Protein AF-A0A365P7U2-F1 (afdb_monomer_lite)

Secondary structure (DSSP, 8-state):
-----------PPP-------------EEEEETTEEEEEBTTB--B-SSSS-B---SSHHHHHHHHH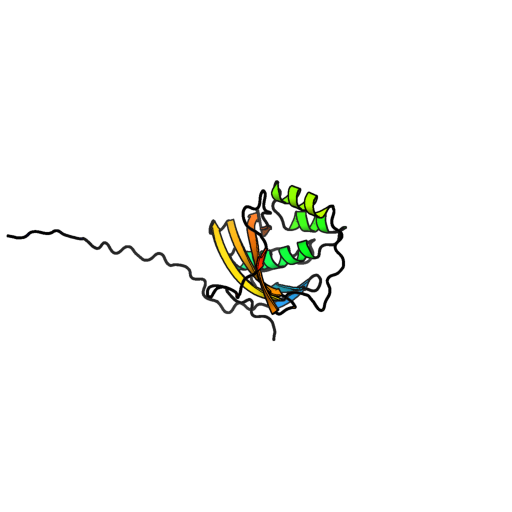HHHHHHHH--TTTHHHHHHHHB-SSHHHHHHHHHHTT---PPP-GGGPPEEEEEEEEEEETTTEEEEEEEEE-TTS-EEEEEEEEEEETTEEEEE--SS-SS-SEEEESS--TTPEE-----

pLDDT: mean 84.5, std 18.34, range [31.2, 98.0]

Sequence (189 aa):
MMAVALAAACGGPNADRDQGAAEDRTVTWSNSGGFSVPSADAGPTDTDGAAPAGFDQSGFGAALAAAHYSVALDTASDKDFGAVLNAVTVDDEGRRLWAAARAGLKIGPPKTDRVPTLEAWSSTPEDPIQQTQVHLYWRQYDGSMTEQRRQMMWNGEDWRLQLPHSPQSPELRAVQAPPEQATPFDPPA

InterPro domains:
  IPR058488 Domain of unknown function DUF8175 [PF26526] (7-172)

Organism: NCBI:txid37915

Foldseek 3Di:
DDDDDDDDDDDDDDDPPPLPDPDVWDWDWDDDLLATATATPQDQPDDPFLWGWQGHQAPVSQQSLQRRLVSSCLRPAPVSNVRSLVVAADPDLLSVVVVVVCPPDHDDRDDNLWHWHFWWKDWDAPPRGFKIKIWIWTQTSVRWIKIAIFIWGDDDRTIHTYGDNDDPDDRMDTDRDPPPSIGTPPYDD

Radius of gyration: 20.05 Å; chains: 1; bounding box: 40×74×54 Å

Structure (mmCIF, N/CA/C/O backbone):
data_AF-A0A365P7U2-F1
#
_entry.id   AF-A0A365P7U2-F1
#
loop_
_atom_site.group_PDB
_atom_site.id
_atom_site.type_symbol
_atom_site.label_atom_id
_atom_site.label_alt_id
_atom_site.label_comp_id
_atom_site.label_asym_id
_atom_site.label_entity_id
_atom_site.label_seq_id
_atom_site.pdbx_PDB_ins_code
_atom_site.Cartn_x
_atom_site.Cartn_y
_atom_site.Cartn_z
_atom_site.occupancy
_atom_site.B_iso_or_equiv
_atom_site.auth_seq_id
_atom_site.auth_comp_id
_atom_site.auth_asym_id
_atom_site.auth_atom_id
_atom_site.pdbx_PDB_model_num
ATOM 1 N N . MET A 1 1 ? 17.372 54.854 -38.557 1.00 42.78 1 MET A N 1
ATOM 2 C CA . MET A 1 1 ? 16.086 54.888 -37.835 1.00 42.78 1 MET A CA 1
ATOM 3 C C . MET A 1 1 ? 15.536 53.473 -37.824 1.00 42.78 1 MET A C 1
ATOM 5 O O . MET A 1 1 ? 15.093 52.995 -38.855 1.00 42.78 1 MET A O 1
ATOM 9 N N . MET A 1 2 ? 15.696 52.774 -36.701 1.00 38.19 2 MET A N 1
ATOM 10 C CA . MET A 1 2 ? 15.153 51.437 -36.458 1.00 38.19 2 MET A CA 1
ATOM 11 C C . MET A 1 2 ? 14.950 51.335 -34.946 1.00 38.19 2 MET A C 1
ATOM 13 O O . MET A 1 2 ? 15.870 51.620 -34.183 1.00 38.19 2 MET A O 1
ATOM 17 N N . ALA A 1 3 ? 13.718 51.054 -34.539 1.00 40.34 3 ALA A N 1
ATOM 18 C CA . ALA A 1 3 ? 13.261 50.993 -33.159 1.00 40.34 3 ALA A CA 1
ATOM 19 C C . ALA A 1 3 ? 12.731 49.586 -32.887 1.00 40.34 3 ALA A C 1
ATOM 21 O O . ALA A 1 3 ? 11.928 49.135 -33.693 1.00 40.34 3 ALA A O 1
ATOM 22 N N . VAL A 1 4 ? 13.135 48.953 -31.778 1.00 43.72 4 VAL A N 1
ATOM 23 C CA . VAL A 1 4 ? 12.443 47.864 -31.040 1.00 43.72 4 VAL A CA 1
ATOM 24 C C . VAL A 1 4 ? 13.095 47.840 -29.639 1.00 43.72 4 VAL A C 1
ATOM 26 O O . VAL A 1 4 ? 14.308 47.694 -29.552 1.00 43.72 4 VAL A O 1
ATOM 29 N N . ALA A 1 5 ? 12.457 48.365 -28.587 1.00 41.44 5 ALA A N 1
ATOM 30 C CA . ALA A 1 5 ? 11.471 47.777 -27.656 1.00 41.44 5 ALA A CA 1
ATOM 31 C C . ALA A 1 5 ? 12.084 46.901 -26.533 1.00 41.44 5 ALA A C 1
ATOM 33 O O . ALA A 1 5 ? 12.865 45.990 -26.783 1.00 41.44 5 ALA A O 1
ATOM 34 N N . LEU A 1 6 ? 11.720 47.248 -25.289 1.00 50.31 6 LEU A N 1
ATOM 35 C CA . LEU A 1 6 ? 12.192 46.702 -24.010 1.00 50.31 6 LEU A CA 1
ATOM 36 C C . LEU A 1 6 ? 11.680 45.280 -23.726 1.00 50.31 6 LEU A C 1
ATOM 38 O O . LEU A 1 6 ? 10.552 44.952 -24.081 1.00 50.31 6 LEU A O 1
ATOM 42 N N . ALA A 1 7 ? 12.428 44.521 -22.918 1.00 43.25 7 ALA A N 1
ATOM 43 C CA . ALA A 1 7 ? 11.854 43.503 -22.039 1.00 43.25 7 ALA A CA 1
ATOM 44 C C . ALA A 1 7 ? 12.528 43.568 -20.659 1.00 43.25 7 ALA A C 1
ATOM 46 O O . ALA A 1 7 ? 13.718 43.296 -20.512 1.00 43.25 7 ALA A O 1
ATOM 47 N N . ALA A 1 8 ? 11.750 43.975 -19.655 1.00 46.06 8 ALA A N 1
ATOM 48 C CA . ALA A 1 8 ? 12.102 43.878 -18.249 1.00 46.06 8 ALA A CA 1
ATOM 49 C C . ALA A 1 8 ? 12.049 42.402 -17.830 1.00 46.06 8 ALA A C 1
ATOM 51 O O . ALA A 1 8 ? 10.991 41.778 -17.879 1.00 46.06 8 ALA A O 1
ATOM 52 N N . ALA A 1 9 ? 13.189 41.844 -17.428 1.00 38.28 9 ALA A N 1
ATOM 53 C CA . ALA A 1 9 ? 13.254 40.537 -16.791 1.00 38.28 9 ALA A CA 1
ATOM 54 C C . ALA A 1 9 ? 13.054 40.722 -15.281 1.00 38.28 9 ALA A C 1
ATOM 56 O O . ALA A 1 9 ? 13.998 40.997 -14.543 1.00 38.28 9 ALA A O 1
ATOM 57 N N . CYS A 1 10 ? 11.807 40.611 -14.822 1.00 51.31 10 CYS A N 1
ATOM 58 C CA . CYS A 1 10 ? 11.516 40.416 -13.407 1.00 51.31 10 CYS A CA 1
ATOM 59 C C . CYS A 1 10 ? 11.862 38.967 -13.048 1.00 51.31 10 CYS A C 1
ATOM 61 O O . CYS A 1 10 ? 11.154 38.040 -13.437 1.00 51.31 10 CYS A O 1
ATOM 63 N N . GLY A 1 11 ? 12.970 38.779 -12.330 1.00 41.59 11 GLY A N 1
ATOM 64 C CA . GLY A 1 11 ? 13.283 37.522 -11.661 1.00 41.59 11 GLY A CA 1
ATOM 65 C C . GLY A 1 11 ? 12.289 37.290 -10.526 1.00 41.59 11 GLY A C 1
ATOM 66 O O . GLY A 1 11 ? 12.297 38.020 -9.537 1.00 41.59 11 GLY A O 1
ATOM 67 N N . GLY A 1 12 ? 11.413 36.301 -10.692 1.00 31.20 12 GLY A N 1
ATOM 68 C CA . GLY A 1 12 ? 10.609 35.752 -9.604 1.00 31.20 12 GLY A CA 1
ATOM 69 C C . GLY A 1 12 ? 11.423 34.704 -8.837 1.00 31.20 12 GLY A C 1
ATOM 70 O O . GLY A 1 12 ? 12.156 33.944 -9.475 1.00 31.20 12 GLY A O 1
ATOM 71 N N . PRO A 1 13 ? 11.341 34.657 -7.497 1.00 40.22 13 PRO A N 1
ATOM 72 C CA . PRO A 1 13 ? 12.025 33.641 -6.710 1.00 40.22 13 PRO A CA 1
ATOM 73 C C . PRO A 1 13 ? 11.476 32.256 -7.062 1.00 40.22 13 PRO A C 1
ATOM 75 O O . PRO A 1 13 ? 10.263 32.056 -7.152 1.00 40.22 13 PRO A O 1
ATOM 78 N N . ASN A 1 14 ? 12.402 31.327 -7.300 1.00 41.88 14 ASN A N 1
ATOM 79 C CA . ASN A 1 14 ? 12.118 29.919 -7.522 1.00 41.88 14 ASN A CA 1
ATOM 80 C C . ASN A 1 14 ? 11.223 29.409 -6.392 1.00 41.88 14 ASN A C 1
ATOM 82 O O . ASN A 1 14 ? 11.591 29.504 -5.224 1.00 41.88 14 ASN A O 1
ATOM 86 N N . ALA A 1 15 ? 10.058 28.871 -6.748 1.00 41.97 15 ALA A N 1
ATOM 87 C CA . ALA A 1 15 ? 9.368 27.954 -5.865 1.00 41.97 15 ALA A CA 1
ATOM 88 C C . ALA A 1 15 ? 10.328 26.787 -5.627 1.00 41.97 15 ALA A C 1
ATOM 90 O O . ALA A 1 15 ? 10.672 26.075 -6.578 1.00 41.97 15 ALA A O 1
ATOM 91 N N . ASP A 1 16 ? 10.793 26.660 -4.385 1.00 34.91 16 ASP A N 1
ATOM 92 C CA . ASP A 1 16 ? 11.393 25.444 -3.864 1.00 34.91 16 ASP A CA 1
ATOM 93 C C . ASP A 1 16 ? 10.440 24.303 -4.205 1.00 34.91 16 ASP A C 1
ATOM 95 O O . ASP A 1 16 ? 9.380 24.118 -3.606 1.00 34.91 16 ASP A O 1
ATOM 99 N N . ARG A 1 17 ? 10.782 23.579 -5.270 1.00 42.28 17 ARG A N 1
ATOM 100 C CA . ARG A 1 17 ? 10.271 22.239 -5.464 1.00 42.28 17 ARG A CA 1
ATOM 101 C C . ARG A 1 17 ? 10.967 21.449 -4.382 1.00 42.28 17 ARG A C 1
ATOM 103 O O . ARG A 1 17 ? 12.149 21.148 -4.531 1.00 42.28 17 ARG A O 1
ATOM 110 N N . ASP A 1 18 ? 10.231 21.185 -3.315 1.00 38.91 18 ASP A N 1
ATOM 111 C CA . ASP A 1 18 ? 10.547 20.180 -2.315 1.00 38.91 18 ASP A CA 1
ATOM 112 C C . ASP A 1 18 ? 10.580 18.823 -3.041 1.00 38.91 18 ASP A C 1
ATOM 114 O O . ASP A 1 18 ? 9.620 18.057 -3.096 1.00 38.91 18 ASP A O 1
ATOM 118 N N . GLN A 1 19 ? 11.666 18.609 -3.785 1.00 44.16 19 GLN A N 1
ATOM 119 C CA . GLN A 1 19 ? 12.084 17.309 -4.253 1.00 44.16 19 GLN A CA 1
ATOM 120 C C . GLN A 1 19 ? 12.466 16.601 -2.970 1.00 44.16 19 GLN A C 1
ATOM 122 O O . GLN A 1 19 ? 13.534 16.882 -2.431 1.00 44.16 19 GLN A O 1
ATOM 127 N N . GLY A 1 20 ? 11.561 15.764 -2.460 1.00 41.19 20 GLY A N 1
ATOM 128 C CA . GLY A 1 20 ? 11.837 14.876 -1.344 1.00 41.19 20 GLY A CA 1
ATOM 129 C C . GLY A 1 20 ? 13.096 14.091 -1.674 1.00 41.19 20 GLY A C 1
ATOM 130 O O . GLY A 1 20 ? 13.053 13.106 -2.409 1.00 41.19 20 GLY A O 1
ATOM 131 N N . ALA A 1 21 ? 14.229 14.593 -1.190 1.00 38.81 21 ALA A N 1
ATOM 132 C CA . ALA A 1 21 ? 15.466 13.860 -1.175 1.00 38.81 21 ALA A CA 1
ATOM 133 C C . ALA A 1 21 ? 15.155 12.553 -0.452 1.00 38.81 21 ALA A C 1
ATOM 135 O O . ALA A 1 21 ? 14.414 12.547 0.535 1.00 38.81 21 ALA A O 1
ATOM 136 N N . ALA A 1 22 ? 15.689 11.452 -0.969 1.00 45.38 22 ALA A N 1
ATOM 137 C CA . ALA A 1 22 ? 15.804 10.228 -0.207 1.00 45.38 22 ALA A CA 1
ATOM 138 C C . ALA A 1 22 ? 16.649 10.550 1.036 1.00 45.38 22 ALA A C 1
ATOM 140 O O . ALA A 1 22 ? 17.871 10.451 1.022 1.00 45.38 22 ALA A O 1
ATOM 141 N N . GLU A 1 23 ? 16.007 11.056 2.085 1.00 44.12 23 GLU A N 1
ATOM 142 C CA . GLU A 1 23 ? 16.531 10.949 3.432 1.00 44.12 23 GLU A CA 1
ATOM 143 C C . GLU A 1 23 ? 16.730 9.451 3.670 1.00 44.12 23 GLU A C 1
ATOM 145 O O . GLU A 1 23 ? 15.888 8.661 3.234 1.00 44.12 23 GLU A O 1
ATOM 150 N N . ASP A 1 24 ? 17.844 9.060 4.291 1.00 53.69 24 ASP A N 1
ATOM 151 C CA . ASP A 1 24 ? 18.130 7.676 4.690 1.00 53.69 24 ASP A CA 1
ATOM 152 C C . ASP A 1 24 ? 17.044 7.195 5.671 1.00 53.69 24 ASP A C 1
ATOM 154 O O . ASP A 1 24 ? 17.217 7.172 6.891 1.00 53.69 24 ASP A O 1
ATOM 158 N N . ARG A 1 25 ? 15.867 6.861 5.147 1.00 70.81 25 ARG A N 1
ATOM 159 C CA . ARG A 1 25 ? 14.742 6.344 5.912 1.00 70.81 25 ARG A CA 1
ATOM 160 C C . ARG A 1 25 ? 14.935 4.851 6.007 1.00 70.81 25 ARG A C 1
ATOM 162 O O . ARG A 1 25 ? 14.930 4.139 5.007 1.00 70.81 25 ARG A O 1
ATOM 169 N N . THR A 1 26 ? 15.140 4.377 7.229 1.00 81.81 26 THR A N 1
ATOM 170 C CA . THR A 1 26 ? 15.316 2.950 7.485 1.00 81.81 26 THR A CA 1
ATOM 171 C C . THR A 1 26 ? 13.983 2.244 7.264 1.00 81.81 26 THR A C 1
ATOM 173 O O . THR A 1 26 ? 13.089 2.309 8.106 1.00 81.81 26 THR A O 1
ATOM 176 N N . VAL A 1 27 ? 13.855 1.569 6.123 1.00 89.81 27 VAL A N 1
ATOM 177 C CA . VAL A 1 27 ? 12.713 0.707 5.820 1.00 89.81 27 VAL A CA 1
ATOM 178 C C . VAL A 1 27 ? 12.972 -0.682 6.391 1.00 89.81 27 VAL A C 1
ATOM 180 O O . VAL A 1 27 ? 14.011 -1.299 6.167 1.00 89.81 27 VAL A O 1
ATOM 183 N N . THR A 1 28 ? 11.999 -1.186 7.136 1.00 91.06 28 THR A N 1
ATOM 184 C CA . THR A 1 28 ? 11.945 -2.566 7.619 1.00 91.06 28 THR A CA 1
ATOM 185 C C . THR A 1 28 ? 10.795 -3.286 6.937 1.00 91.06 28 THR A C 1
ATOM 187 O O . THR A 1 28 ? 9.860 -2.657 6.452 1.00 91.06 28 THR A O 1
ATOM 190 N N . TRP A 1 29 ? 10.860 -4.609 6.871 1.00 92.81 29 TRP A N 1
ATOM 191 C CA . TRP A 1 29 ? 9.887 -5.394 6.125 1.00 92.81 29 TRP A CA 1
ATOM 192 C C . TRP A 1 29 ? 9.284 -6.475 7.002 1.00 92.81 29 TRP A C 1
ATOM 194 O O . TRP A 1 29 ? 9.983 -7.146 7.762 1.00 92.81 29 TRP A O 1
ATOM 204 N N . SER A 1 30 ? 7.975 -6.653 6.877 1.00 90.44 30 SER A N 1
ATOM 205 C CA . SER A 1 30 ? 7.218 -7.669 7.605 1.00 90.44 30 SER A CA 1
ATOM 206 C C . SER A 1 30 ? 6.374 -8.500 6.644 1.00 90.44 30 SER A C 1
ATOM 208 O O . SER A 1 30 ? 6.106 -8.085 5.516 1.00 90.44 30 SER A O 1
ATOM 210 N N . ASN A 1 31 ? 6.000 -9.712 7.060 1.00 89.50 31 ASN A N 1
ATOM 211 C CA . ASN A 1 31 ? 5.115 -10.557 6.268 1.00 89.50 31 ASN A CA 1
ATOM 212 C C . ASN A 1 31 ? 3.655 -10.287 6.648 1.00 89.50 31 ASN A C 1
ATOM 214 O O . ASN A 1 31 ? 3.293 -10.417 7.815 1.00 89.50 31 ASN A O 1
ATOM 218 N N . SER A 1 32 ? 2.824 -9.975 5.658 1.00 86.69 32 SER A N 1
ATOM 219 C CA . SER A 1 32 ? 1.378 -9.827 5.800 1.00 86.69 32 SER A CA 1
ATOM 220 C C . SER A 1 32 ? 0.684 -10.627 4.705 1.00 86.69 32 SER A C 1
ATOM 222 O O . SER A 1 32 ? 0.896 -10.389 3.517 1.00 86.69 32 SER A O 1
ATOM 224 N N . GLY A 1 33 ? -0.090 -11.645 5.089 1.00 80.25 33 GLY A N 1
ATOM 225 C CA . GLY A 1 33 ? -0.807 -12.491 4.129 1.00 80.25 33 GLY A CA 1
ATOM 226 C C . GLY A 1 33 ? 0.099 -13.169 3.091 1.00 80.25 33 GLY A C 1
ATOM 227 O O . GLY A 1 33 ? -0.344 -13.426 1.979 1.00 80.25 33 GLY A O 1
ATOM 228 N N . GLY A 1 34 ? 1.371 -13.434 3.411 1.00 87.00 34 GLY A N 1
ATOM 229 C CA . GLY A 1 34 ? 2.355 -13.986 2.474 1.00 87.00 34 GLY A CA 1
ATOM 230 C C . GLY A 1 34 ? 3.131 -12.940 1.665 1.00 87.00 34 GLY A C 1
ATOM 231 O O . GLY A 1 34 ? 4.150 -13.297 1.080 1.00 87.00 34 GLY A O 1
ATOM 232 N N . PHE A 1 35 ? 2.717 -11.673 1.680 1.00 90.69 35 PHE A N 1
ATOM 233 C CA . PHE A 1 35 ? 3.397 -10.555 1.023 1.00 90.69 35 PHE A CA 1
ATOM 234 C C . PHE A 1 35 ? 4.393 -9.895 1.968 1.00 90.69 35 PHE A C 1
ATOM 236 O O . PHE A 1 35 ? 4.170 -9.839 3.176 1.00 90.69 35 PHE A O 1
ATOM 243 N N . SER A 1 36 ? 5.488 -9.376 1.416 1.00 92.38 36 SER A N 1
ATOM 244 C CA . SER A 1 36 ? 6.383 -8.494 2.160 1.00 92.38 36 SER A CA 1
ATOM 245 C C . SER A 1 36 ? 5.866 -7.063 2.047 1.00 92.38 36 SER A C 1
ATOM 247 O O . SER A 1 36 ? 5.661 -6.574 0.936 1.00 92.38 36 SER A O 1
ATOM 249 N N . VAL A 1 37 ? 5.621 -6.417 3.186 1.00 93.31 37 VAL A N 1
ATOM 250 C CA . VAL A 1 37 ? 5.140 -5.032 3.262 1.00 93.31 37 VAL A CA 1
ATOM 251 C C . VAL A 1 37 ? 6.142 -4.157 4.020 1.00 93.31 37 VAL A C 1
ATOM 253 O O . VAL A 1 37 ? 6.686 -4.610 5.037 1.00 93.31 37 VAL A O 1
ATOM 256 N N . PRO A 1 38 ? 6.406 -2.931 3.534 1.00 94.94 38 PRO A N 1
ATOM 257 C CA . PRO A 1 38 ? 7.376 -2.030 4.135 1.00 94.94 38 PRO A CA 1
ATOM 258 C C . PRO A 1 38 ? 6.784 -1.300 5.344 1.00 94.94 38 PRO A C 1
ATOM 260 O O . PRO A 1 38 ? 5.608 -0.942 5.360 1.00 94.94 38 PRO A O 1
ATOM 263 N N . SER A 1 39 ? 7.625 -1.031 6.331 1.00 94.50 39 SER A N 1
ATOM 264 C CA . SER A 1 39 ? 7.339 -0.221 7.514 1.00 94.50 39 SER A CA 1
ATOM 265 C C . SER A 1 39 ? 8.524 0.701 7.784 1.00 94.50 39 SER A C 1
ATOM 267 O O . SER A 1 39 ? 9.673 0.319 7.549 1.00 94.50 39 SER A O 1
ATOM 269 N N . ALA A 1 40 ? 8.270 1.895 8.301 1.00 93.88 40 ALA A N 1
ATOM 270 C CA . ALA A 1 40 ? 9.307 2.865 8.642 1.00 93.88 40 ALA A CA 1
ATOM 271 C C . ALA A 1 40 ? 8.888 3.698 9.864 1.00 93.88 40 ALA A C 1
ATOM 273 O O . ALA A 1 40 ? 7.880 3.414 10.509 1.00 93.88 40 ALA A O 1
ATOM 274 N N . ASP A 1 41 ? 9.655 4.742 10.170 1.00 93.31 41 ASP A N 1
ATOM 275 C CA . ASP A 1 41 ? 9.288 5.766 11.152 1.00 93.31 41 ASP A CA 1
ATOM 276 C C . ASP A 1 41 ? 7.932 6.421 10.840 1.00 93.31 41 ASP A C 1
ATOM 278 O O . ASP A 1 41 ? 7.158 6.669 11.758 1.00 93.31 41 ASP A O 1
ATOM 282 N N . ALA A 1 42 ? 7.605 6.577 9.554 1.00 94.06 42 ALA A N 1
ATOM 283 C CA . ALA A 1 42 ? 6.313 7.071 9.073 1.00 94.06 42 ALA A CA 1
ATOM 284 C C . ALA A 1 42 ? 5.135 6.071 9.194 1.00 94.06 42 ALA A C 1
ATOM 286 O O . ALA A 1 42 ? 4.060 6.320 8.640 1.00 94.06 42 ALA A O 1
ATOM 287 N N . GLY A 1 43 ? 5.324 4.937 9.880 1.00 95.12 43 GLY A N 1
ATOM 288 C CA . GLY A 1 43 ? 4.289 3.952 10.200 1.00 95.12 43 GLY A CA 1
ATOM 289 C C . GLY A 1 43 ? 4.455 2.579 9.522 1.00 95.12 43 GLY A C 1
ATOM 290 O O . GLY A 1 43 ? 5.394 2.358 8.749 1.00 95.12 43 GLY A O 1
ATOM 291 N N . PRO A 1 44 ? 3.540 1.630 9.797 1.00 96.50 44 PRO A N 1
ATOM 292 C CA . PRO A 1 44 ? 2.440 1.737 10.761 1.00 96.50 44 PRO A CA 1
ATOM 293 C C . PRO A 1 44 ? 2.939 1.741 12.213 1.00 96.50 44 PRO A C 1
ATOM 295 O O . PRO A 1 44 ? 3.924 1.078 12.538 1.00 96.50 44 PRO A O 1
ATOM 298 N N . THR A 1 45 ? 2.239 2.464 13.088 1.00 96.81 45 THR A N 1
ATOM 299 C CA . THR A 1 45 ? 2.497 2.481 14.544 1.00 96.81 45 THR A CA 1
ATOM 300 C C . THR A 1 45 ? 1.511 1.617 15.337 1.00 96.81 45 THR A C 1
ATOM 302 O O . THR A 1 45 ? 1.788 1.278 16.487 1.00 96.81 45 THR A O 1
ATOM 305 N N . ASP A 1 46 ? 0.403 1.207 14.712 1.00 94.88 46 ASP A N 1
ATOM 306 C CA . ASP A 1 46 ? -0.580 0.258 15.238 1.00 94.88 46 ASP A CA 1
ATOM 307 C C . ASP A 1 46 ? -0.771 -0.900 14.246 1.00 94.88 46 ASP A C 1
ATOM 309 O O . ASP A 1 46 ? -0.985 -0.695 13.050 1.00 94.88 46 ASP A O 1
ATOM 313 N N . THR A 1 47 ? -0.686 -2.134 14.737 1.00 93.00 47 THR A N 1
ATOM 314 C CA . THR A 1 47 ? -0.862 -3.364 13.950 1.00 93.00 47 THR A CA 1
ATOM 315 C C . THR A 1 47 ? -1.900 -4.318 14.539 1.00 93.00 47 THR A C 1
ATOM 317 O O . THR A 1 47 ? -2.063 -5.421 14.021 1.00 93.00 47 THR A O 1
ATOM 320 N N . ASP A 1 48 ? -2.601 -3.924 15.605 1.00 89.31 48 ASP A N 1
ATOM 321 C CA . ASP A 1 48 ? -3.498 -4.811 16.361 1.00 89.31 48 ASP A CA 1
ATOM 322 C C . ASP A 1 48 ? -4.937 -4.824 15.802 1.00 89.31 48 ASP A C 1
ATOM 324 O O . ASP A 1 48 ? -5.772 -5.643 16.200 1.00 89.31 48 ASP A O 1
ATOM 328 N N . GLY A 1 49 ? -5.241 -3.913 14.874 1.00 90.69 49 GLY A N 1
ATOM 329 C CA . GLY A 1 49 ? -6.547 -3.766 14.235 1.00 90.69 49 GLY A CA 1
ATOM 330 C C . GLY A 1 49 ? -6.824 -4.736 13.079 1.00 90.69 49 GLY A C 1
ATOM 331 O O . GLY A 1 49 ? -6.052 -5.634 12.756 1.00 90.69 49 GLY A O 1
ATOM 332 N N . ALA A 1 50 ? -7.959 -4.523 12.399 1.00 93.81 50 ALA A N 1
ATOM 333 C CA . ALA A 1 50 ? -8.307 -5.273 11.185 1.00 93.81 50 ALA A CA 1
ATOM 334 C C . ALA A 1 50 ? -7.328 -5.014 10.023 1.00 93.81 50 ALA A C 1
ATOM 336 O O . ALA A 1 50 ? -7.209 -5.835 9.118 1.00 93.81 50 ALA A O 1
ATOM 337 N N . ALA A 1 51 ? -6.643 -3.874 10.047 1.00 95.44 51 ALA A N 1
ATOM 338 C CA . ALA A 1 51 ? -5.530 -3.536 9.178 1.00 95.44 51 ALA A CA 1
ATOM 339 C C . ALA A 1 51 ? -4.556 -2.628 9.954 1.00 95.44 51 ALA A C 1
ATOM 341 O O . ALA A 1 51 ? -4.999 -1.967 10.899 1.00 95.44 51 ALA A O 1
ATOM 342 N N . PRO A 1 52 ? -3.269 -2.572 9.564 1.00 96.25 52 PRO A N 1
ATOM 343 C CA . PRO A 1 52 ? -2.297 -1.658 10.162 1.00 96.25 52 PRO A CA 1
ATOM 344 C C . PRO A 1 52 ? -2.728 -0.192 10.049 1.00 96.25 52 PRO A C 1
ATOM 346 O O . PRO A 1 52 ? -3.385 0.178 9.083 1.00 96.25 52 PRO A O 1
ATOM 349 N N . ALA A 1 53 ? -2.364 0.642 11.013 1.00 97.19 53 ALA A N 1
ATOM 350 C CA . ALA A 1 53 ? -2.793 2.033 11.111 1.00 97.19 53 ALA A CA 1
ATOM 351 C C . ALA A 1 53 ? -1.707 2.919 11.741 1.00 97.19 53 ALA A C 1
ATOM 353 O O . ALA A 1 53 ? -0.629 2.452 12.129 1.00 97.19 53 ALA A O 1
ATOM 354 N N . GLY A 1 54 ? -2.004 4.215 11.841 1.00 97.06 54 GLY A N 1
ATOM 355 C CA . GLY A 1 54 ? -1.127 5.200 12.469 1.00 97.06 54 GLY A CA 1
ATOM 356 C C . GLY A 1 54 ? 0.071 5.528 11.586 1.00 97.06 54 GLY A C 1
ATOM 357 O O . GLY A 1 54 ? 1.218 5.428 12.029 1.00 97.06 54 GLY A O 1
ATOM 358 N N . PHE A 1 55 ? -0.212 5.850 10.325 1.00 96.94 55 PHE A N 1
ATOM 359 C CA . PHE A 1 55 ? 0.766 6.344 9.367 1.00 96.94 55 PHE A CA 1
ATOM 360 C C . PHE A 1 55 ? 0.860 7.869 9.444 1.00 96.94 55 PHE A C 1
ATOM 362 O O . PHE A 1 55 ? -0.138 8.552 9.670 1.00 96.94 55 PHE A O 1
ATOM 369 N N . ASP A 1 56 ? 2.042 8.421 9.193 1.00 95.50 56 ASP A N 1
ATOM 370 C CA . ASP A 1 56 ? 2.231 9.872 9.195 1.00 95.50 56 ASP A CA 1
ATOM 371 C C . ASP A 1 56 ? 1.448 10.555 8.067 1.00 95.50 56 ASP A C 1
ATOM 373 O O . ASP A 1 56 ? 1.379 10.046 6.942 1.00 95.50 56 ASP A O 1
ATOM 377 N N . GLN A 1 57 ? 0.957 11.775 8.317 1.00 94.62 57 GLN A N 1
ATOM 378 C CA . GLN A 1 57 ? 0.348 12.649 7.304 1.00 94.62 57 GLN A CA 1
ATOM 379 C C . GLN A 1 57 ? 1.407 13.226 6.348 1.00 94.62 57 GLN A C 1
ATOM 381 O O . GLN A 1 57 ? 1.688 14.422 6.316 1.00 94.62 57 GLN A O 1
ATOM 386 N N . SER A 1 58 ? 2.036 12.353 5.570 1.00 91.88 58 SER A N 1
ATOM 387 C CA . SER A 1 58 ? 3.057 12.680 4.581 1.00 91.88 58 SER A CA 1
ATOM 388 C C . SER A 1 58 ? 2.890 11.819 3.330 1.00 91.88 58 SER A C 1
ATOM 390 O O . SER A 1 58 ? 2.241 10.774 3.360 1.00 91.88 58 SER A O 1
ATOM 392 N N . GLY A 1 59 ? 3.523 12.215 2.221 1.00 91.19 59 GLY A N 1
ATOM 393 C CA . GLY A 1 59 ? 3.510 11.411 0.994 1.00 91.19 59 GLY A CA 1
ATOM 394 C C . GLY A 1 59 ? 4.118 10.012 1.174 1.00 91.19 59 GLY A C 1
ATOM 395 O O . GLY A 1 59 ? 3.644 9.062 0.556 1.00 91.19 59 GLY A O 1
ATOM 396 N N . PHE A 1 60 ? 5.120 9.868 2.049 1.00 92.56 60 PHE A N 1
ATOM 397 C CA . PHE A 1 60 ? 5.717 8.566 2.358 1.00 92.56 60 PHE A CA 1
ATOM 398 C C . PHE A 1 60 ? 4.817 7.723 3.269 1.00 92.56 60 PHE A C 1
ATOM 400 O O . PHE A 1 60 ? 4.611 6.547 2.983 1.00 92.56 60 PHE A O 1
ATOM 407 N N . GLY A 1 61 ? 4.202 8.326 4.293 1.00 94.88 61 GLY A N 1
ATOM 408 C CA . GLY A 1 61 ? 3.189 7.652 5.112 1.00 94.88 61 GLY A CA 1
ATOM 409 C C . GLY A 1 61 ? 2.006 7.162 4.270 1.00 94.88 61 GLY A C 1
ATOM 410 O O . GLY A 1 61 ? 1.578 6.019 4.414 1.00 94.88 61 GLY A O 1
ATOM 411 N N . ALA A 1 62 ? 1.560 7.960 3.292 1.00 96.31 62 ALA A N 1
ATOM 412 C CA . ALA A 1 62 ? 0.536 7.552 2.330 1.00 96.31 62 ALA A CA 1
ATOM 413 C C . ALA A 1 62 ? 0.974 6.351 1.478 1.00 96.31 62 ALA A C 1
ATOM 415 O O . ALA A 1 62 ? 0.159 5.477 1.186 1.00 96.31 62 ALA A O 1
ATOM 416 N N . ALA A 1 63 ? 2.249 6.290 1.078 1.00 95.94 63 ALA A N 1
ATOM 417 C CA . ALA A 1 63 ? 2.787 5.179 0.299 1.00 95.94 63 ALA A CA 1
ATOM 418 C C . ALA A 1 63 ? 2.867 3.877 1.109 1.00 95.94 63 ALA A C 1
ATOM 420 O O . ALA A 1 63 ? 2.480 2.820 0.606 1.00 95.94 63 ALA A O 1
ATOM 421 N N . LEU A 1 64 ? 3.302 3.961 2.371 1.00 96.75 64 LEU A N 1
ATOM 422 C CA . LEU A 1 64 ? 3.290 2.835 3.307 1.00 96.75 64 LEU A CA 1
ATOM 423 C C . LEU A 1 64 ? 1.853 2.346 3.537 1.00 96.75 64 LEU A C 1
ATOM 425 O O . LEU A 1 64 ? 1.569 1.162 3.350 1.00 96.75 64 LEU A O 1
ATOM 429 N N . ALA A 1 65 ? 0.925 3.261 3.830 1.00 97.81 65 ALA A N 1
ATOM 430 C CA . ALA A 1 65 ? -0.492 2.948 3.986 1.00 97.81 65 ALA A CA 1
ATOM 431 C C . ALA A 1 65 ? -1.071 2.279 2.729 1.00 97.81 65 ALA A C 1
ATOM 433 O O . ALA A 1 65 ? -1.709 1.232 2.820 1.00 97.81 65 ALA A O 1
ATOM 434 N N . ALA A 1 66 ? -0.793 2.816 1.536 1.00 97.81 66 ALA A N 1
ATOM 435 C CA . ALA A 1 66 ? -1.249 2.244 0.271 1.00 97.81 66 ALA A CA 1
ATOM 436 C C . ALA A 1 66 ? -0.762 0.799 0.072 1.00 97.81 66 ALA A C 1
ATOM 438 O O . ALA A 1 66 ? -1.536 -0.045 -0.392 1.00 97.81 66 ALA A O 1
ATOM 439 N N . ALA A 1 67 ? 0.495 0.501 0.421 1.00 97.38 67 ALA A N 1
ATOM 440 C CA . ALA A 1 67 ? 1.058 -0.843 0.328 1.00 97.38 67 ALA A CA 1
ATOM 441 C C . ALA A 1 67 ? 0.365 -1.813 1.297 1.00 97.38 67 ALA A C 1
ATOM 443 O O . ALA A 1 67 ? -0.144 -2.853 0.868 1.00 97.38 67 ALA A O 1
ATOM 444 N N . HIS A 1 68 ? 0.269 -1.442 2.579 1.00 97.75 68 HIS A N 1
ATOM 445 C CA . HIS A 1 68 ? -0.397 -2.250 3.609 1.00 97.75 68 HIS A CA 1
ATOM 446 C C . HIS A 1 68 ? -1.872 -2.490 3.288 1.00 97.75 68 HIS A C 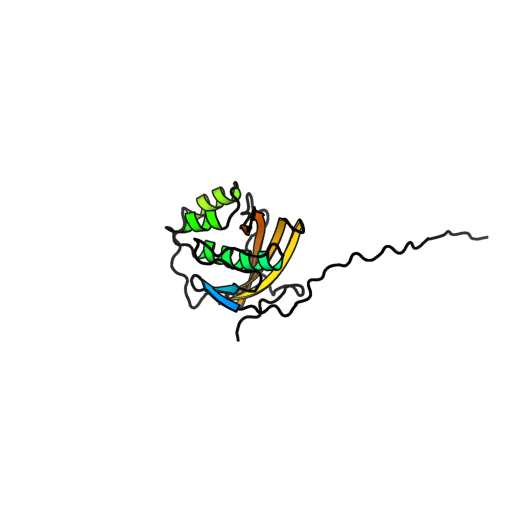1
ATOM 448 O O . HIS A 1 68 ? -2.339 -3.627 3.339 1.00 97.75 68 HIS A O 1
ATOM 454 N N . TYR A 1 69 ? -2.607 -1.449 2.899 1.00 97.81 69 TYR A N 1
ATOM 455 C CA . TYR A 1 69 ? -4.034 -1.549 2.599 1.00 97.81 69 TYR A CA 1
ATOM 456 C C . TYR A 1 69 ? -4.321 -2.352 1.333 1.00 97.81 69 TYR A C 1
ATOM 458 O O . TYR A 1 69 ? -5.312 -3.081 1.293 1.00 97.81 69 TYR A O 1
ATOM 466 N N . SER A 1 70 ? -3.456 -2.265 0.317 1.00 96.06 70 SER A N 1
ATOM 467 C CA . SER A 1 70 ? -3.586 -3.096 -0.886 1.00 96.06 70 SER A CA 1
ATOM 468 C C . SER A 1 70 ? -3.456 -4.576 -0.537 1.00 96.06 70 SER A C 1
ATOM 470 O O . SER A 1 70 ? -4.346 -5.356 -0.863 1.00 96.06 70 SER A O 1
ATOM 472 N N . VAL A 1 71 ? -2.408 -4.945 0.208 1.00 94.50 71 VAL A N 1
ATOM 473 C CA . VAL A 1 71 ? -2.198 -6.331 0.649 1.00 94.50 71 VAL A CA 1
ATOM 474 C C . VAL A 1 71 ? -3.331 -6.803 1.560 1.00 94.50 71 VAL A C 1
ATOM 476 O O . VAL A 1 71 ? -3.842 -7.907 1.371 1.00 94.50 71 VAL A O 1
ATOM 479 N N . ALA A 1 72 ? -3.769 -5.978 2.515 1.00 94.56 72 ALA A N 1
ATOM 480 C CA . ALA A 1 72 ? -4.866 -6.326 3.412 1.00 94.56 72 ALA A CA 1
ATOM 481 C C . ALA A 1 72 ? -6.165 -6.607 2.638 1.00 94.56 72 ALA A C 1
ATOM 483 O O . ALA A 1 72 ? -6.810 -7.624 2.883 1.00 94.56 72 ALA A O 1
ATOM 484 N N . LEU A 1 73 ? -6.536 -5.760 1.668 1.00 93.00 73 LEU A N 1
ATOM 485 C CA . LEU A 1 73 ? -7.732 -5.970 0.843 1.00 93.00 73 LEU A CA 1
ATOM 486 C C . LEU A 1 73 ? -7.627 -7.212 -0.050 1.00 93.00 73 LEU A C 1
ATOM 488 O O . LEU A 1 73 ? -8.604 -7.954 -0.171 1.00 93.00 73 LEU A O 1
ATOM 492 N N . ASP A 1 74 ? -6.464 -7.437 -0.662 1.00 89.94 74 ASP A N 1
ATOM 493 C CA . ASP A 1 74 ? -6.249 -8.533 -1.611 1.00 89.94 74 ASP A CA 1
ATOM 494 C C . ASP A 1 74 ? -6.187 -9.903 -0.912 1.00 89.94 74 ASP A C 1
ATOM 496 O O . ASP A 1 74 ? -6.569 -10.921 -1.495 1.00 89.94 74 ASP A O 1
ATOM 500 N N . THR A 1 75 ? -5.742 -9.939 0.348 1.00 88.94 75 THR A N 1
ATOM 501 C CA . THR A 1 75 ? -5.562 -11.180 1.122 1.00 88.94 75 THR A CA 1
ATOM 502 C C . THR A 1 75 ? -6.658 -11.445 2.152 1.00 88.94 75 THR A C 1
ATOM 504 O O . THR A 1 75 ? -6.718 -12.548 2.702 1.00 88.94 75 THR A O 1
ATOM 507 N N . ALA A 1 76 ? -7.549 -10.480 2.403 1.00 91.06 76 ALA A N 1
ATOM 508 C CA . ALA A 1 76 ? -8.618 -10.635 3.377 1.00 91.06 76 ALA A CA 1
ATOM 509 C C . ALA A 1 76 ? -9.511 -11.847 3.071 1.00 91.06 76 ALA A C 1
ATOM 511 O O . ALA A 1 76 ? -10.053 -12.011 1.967 1.00 91.06 76 ALA A O 1
ATOM 512 N N . SER A 1 77 ? -9.708 -12.670 4.103 1.00 89.69 77 SER A N 1
ATOM 513 C CA . SER A 1 77 ? -10.648 -13.784 4.064 1.00 89.69 77 SER A CA 1
ATOM 514 C C . SER A 1 77 ? -12.073 -13.268 3.859 1.00 89.69 77 SER A C 1
ATOM 516 O O . SER A 1 77 ? -12.397 -12.136 4.216 1.00 89.69 77 SER A O 1
ATOM 518 N N . ASP A 1 78 ? -12.972 -14.114 3.354 1.00 89.50 78 ASP A N 1
ATOM 519 C CA . ASP A 1 78 ? -14.379 -13.727 3.185 1.00 89.50 78 ASP A CA 1
ATOM 520 C C . ASP A 1 78 ? -15.044 -13.327 4.523 1.00 89.50 78 ASP A C 1
ATOM 522 O O . ASP A 1 78 ? -15.996 -12.549 4.535 1.00 89.50 78 ASP A O 1
ATOM 526 N N . LYS A 1 79 ? -14.527 -13.828 5.657 1.00 90.25 79 LYS A N 1
ATOM 527 C CA . LYS A 1 79 ? -14.991 -13.474 7.007 1.00 90.25 79 LYS A CA 1
ATOM 528 C C . LYS A 1 79 ? -14.511 -12.082 7.431 1.00 90.25 79 LYS A C 1
ATOM 530 O O . LYS A 1 79 ? -15.280 -11.345 8.044 1.00 90.25 79 LYS A O 1
ATOM 535 N N . ASP A 1 80 ? -13.265 -11.738 7.117 1.00 92.00 80 ASP A N 1
ATOM 536 C CA . ASP A 1 80 ? -12.603 -10.536 7.643 1.00 92.00 80 ASP A CA 1
ATOM 537 C C . ASP A 1 80 ? -12.701 -9.346 6.681 1.00 92.00 80 ASP A C 1
ATOM 539 O O . ASP A 1 80 ? -12.561 -8.197 7.097 1.00 92.00 80 ASP A O 1
ATOM 543 N N . PHE A 1 81 ? -13.017 -9.602 5.407 1.00 92.94 81 PHE A N 1
ATOM 544 C CA . PHE A 1 81 ? -13.061 -8.599 4.344 1.00 92.94 81 PHE A CA 1
ATOM 545 C C . PHE A 1 81 ? -13.896 -7.367 4.698 1.00 92.94 81 PHE A C 1
ATOM 547 O O . PHE A 1 81 ? -13.459 -6.251 4.444 1.00 92.94 81 PHE A O 1
ATOM 554 N N . GLY A 1 82 ? -15.066 -7.534 5.324 1.00 94.81 82 GLY A N 1
ATOM 555 C CA . GLY A 1 82 ? -15.893 -6.393 5.729 1.00 94.81 82 GLY A CA 1
ATOM 556 C C . GLY A 1 82 ? -15.216 -5.493 6.770 1.00 94.81 82 GLY A C 1
ATOM 557 O O . GLY A 1 82 ? -15.309 -4.271 6.679 1.00 94.81 82 GLY A O 1
ATOM 558 N N . ALA A 1 83 ? -14.506 -6.084 7.736 1.00 96.75 83 ALA A N 1
ATOM 559 C CA . ALA A 1 83 ? -13.773 -5.335 8.754 1.00 96.75 83 ALA A CA 1
ATOM 560 C C . ALA A 1 83 ? -12.553 -4.624 8.152 1.00 96.75 83 ALA A C 1
ATOM 562 O O . ALA A 1 83 ? -12.360 -3.439 8.413 1.00 96.75 83 ALA A O 1
ATOM 563 N N . VAL A 1 84 ? -11.794 -5.315 7.293 1.00 96.62 84 VAL A N 1
ATOM 564 C CA . VAL A 1 84 ? -10.659 -4.734 6.557 1.00 96.62 84 VAL A CA 1
ATOM 565 C C . VAL A 1 84 ? -11.127 -3.575 5.682 1.00 96.62 84 VAL A C 1
ATOM 567 O O . VAL A 1 84 ? -10.591 -2.478 5.784 1.00 96.62 84 VAL A O 1
ATOM 570 N N . LEU A 1 85 ? -12.167 -3.785 4.870 1.00 96.75 85 LEU A N 1
ATOM 571 C CA . LEU A 1 85 ? -12.710 -2.766 3.977 1.00 96.75 85 LEU A CA 1
ATOM 572 C C . LEU A 1 85 ? -13.108 -1.508 4.756 1.00 96.75 85 LEU A C 1
ATOM 574 O O . LEU A 1 85 ? -12.727 -0.407 4.370 1.00 96.75 85 LEU A O 1
ATOM 578 N N . ASN A 1 86 ? -13.818 -1.662 5.874 1.00 96.38 86 ASN A N 1
ATOM 579 C CA . ASN A 1 86 ? -14.215 -0.533 6.715 1.00 96.38 86 ASN A CA 1
ATOM 580 C C . ASN A 1 86 ? -13.023 0.182 7.360 1.00 96.38 86 ASN A C 1
ATOM 582 O O . ASN A 1 86 ? -13.067 1.401 7.503 1.00 96.38 86 ASN A O 1
ATOM 586 N N . ALA A 1 87 ? -11.985 -0.558 7.754 1.00 96.88 87 ALA A N 1
ATOM 587 C CA . ALA A 1 87 ? -10.801 0.011 8.385 1.00 96.88 87 ALA A CA 1
ATOM 588 C C . ALA A 1 87 ? -9.962 0.835 7.405 1.00 96.88 87 ALA A C 1
ATOM 590 O O . ALA A 1 87 ? -9.446 1.878 7.786 1.00 96.88 87 ALA A O 1
ATOM 591 N N . VAL A 1 88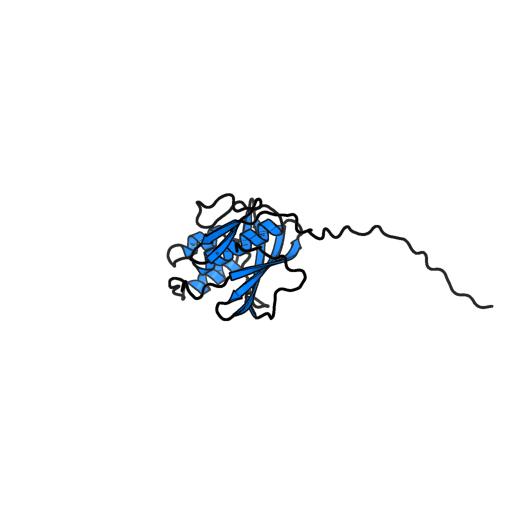 ? -9.837 0.395 6.150 1.00 97.38 88 VAL A N 1
ATOM 592 C CA . VAL A 1 88 ? -8.853 0.972 5.220 1.00 97.38 88 VAL A CA 1
ATOM 593 C C . VAL A 1 88 ? -9.435 1.934 4.196 1.00 97.38 88 VAL A C 1
ATOM 595 O O . VAL A 1 88 ? -8.665 2.587 3.503 1.00 97.38 88 VAL A O 1
ATOM 598 N N . THR A 1 89 ? -10.760 2.041 4.056 1.00 97.31 89 THR A N 1
ATOM 599 C CA . THR A 1 89 ? -11.386 2.832 2.979 1.00 97.31 89 THR A CA 1
ATOM 600 C C . THR A 1 89 ? -12.252 3.978 3.484 1.00 97.31 89 THR A C 1
ATOM 602 O O . THR A 1 89 ? -12.797 3.940 4.589 1.00 97.31 89 THR A O 1
ATOM 605 N N . VAL A 1 90 ? -12.393 5.009 2.651 1.00 96.31 90 VAL A N 1
ATOM 606 C CA . VAL A 1 90 ? -13.362 6.090 2.865 1.00 96.31 90 VAL A CA 1
ATOM 607 C C . VAL A 1 90 ? -14.786 5.523 2.792 1.00 96.31 90 VAL A C 1
ATOM 609 O O . VAL A 1 90 ? -15.079 4.645 1.981 1.00 96.31 90 VAL A O 1
ATOM 612 N N . ASP A 1 91 ? -15.690 6.014 3.645 1.00 95.19 91 ASP A N 1
ATOM 613 C CA . ASP A 1 91 ? -17.111 5.654 3.592 1.00 95.19 91 ASP A CA 1
ATOM 614 C C . ASP A 1 91 ? -17.834 6.383 2.454 1.00 95.19 91 ASP A C 1
ATOM 616 O O . ASP A 1 91 ? -18.524 7.382 2.665 1.00 95.19 91 ASP A O 1
ATOM 620 N N . ASP A 1 92 ? -17.647 5.893 1.232 1.00 94.25 92 ASP A N 1
ATOM 621 C CA . ASP A 1 92 ? -18.258 6.450 0.032 1.00 94.25 92 ASP A CA 1
ATOM 622 C C . ASP A 1 92 ? -18.921 5.385 -0.862 1.00 94.25 92 ASP A C 1
ATOM 624 O O . ASP A 1 92 ? -19.096 4.215 -0.501 1.00 94.25 92 ASP A O 1
ATOM 628 N N . GLU A 1 93 ? -19.391 5.817 -2.034 1.00 93.56 93 GLU A N 1
ATOM 629 C CA . GLU A 1 93 ? -20.009 4.924 -3.014 1.00 93.56 93 GLU A CA 1
ATOM 630 C C . GLU A 1 93 ? -18.983 3.956 -3.630 1.00 93.56 93 GLU A C 1
ATOM 632 O O . GLU A 1 93 ? -19.327 2.802 -3.883 1.00 93.56 93 GLU A O 1
ATOM 637 N N . GLY A 1 94 ? -17.719 4.364 -3.788 1.00 92.56 94 GLY A N 1
ATOM 638 C CA . GLY A 1 94 ? -16.637 3.495 -4.254 1.00 92.56 94 GLY A CA 1
ATOM 639 C C . GLY A 1 94 ? -16.464 2.268 -3.358 1.00 92.56 94 GLY A C 1
ATOM 640 O O . GLY A 1 94 ? -16.409 1.137 -3.852 1.00 92.56 94 GLY A O 1
ATOM 641 N N . ARG A 1 95 ? -16.497 2.458 -2.032 1.00 94.81 95 ARG A N 1
ATOM 642 C CA . ARG A 1 95 ? -16.482 1.351 -1.061 1.00 94.81 95 ARG A CA 1
ATOM 643 C C . ARG A 1 95 ? -17.644 0.380 -1.252 1.00 94.81 95 ARG A C 1
ATOM 645 O O . ARG A 1 95 ? -17.443 -0.836 -1.233 1.00 94.81 95 ARG A O 1
ATOM 652 N N . ARG A 1 96 ? -18.861 0.895 -1.446 1.00 93.69 96 ARG A N 1
ATOM 653 C CA . ARG A 1 96 ? -20.061 0.060 -1.643 1.00 93.69 96 ARG A CA 1
ATOM 654 C C . ARG A 1 96 ? -19.972 -0.767 -2.921 1.00 93.69 96 ARG A C 1
ATOM 656 O O . ARG A 1 96 ? -20.260 -1.964 -2.894 1.00 93.69 96 ARG A O 1
ATOM 663 N N . LEU A 1 97 ? -19.531 -0.152 -4.016 1.00 91.62 97 LEU A N 1
ATOM 664 C CA . LEU A 1 97 ? -19.344 -0.832 -5.297 1.00 91.62 97 LEU A CA 1
ATOM 665 C C . LEU A 1 97 ? -18.284 -1.932 -5.201 1.00 91.62 97 LEU A C 1
ATOM 667 O O . LEU A 1 97 ? -18.492 -3.035 -5.705 1.00 91.62 97 LEU A O 1
ATOM 671 N N . TRP A 1 98 ? -17.183 -1.673 -4.496 1.00 90.25 98 TRP A N 1
ATOM 672 C CA . TRP A 1 98 ? -16.134 -2.666 -4.279 1.00 90.25 98 TRP A CA 1
ATOM 673 C C . TRP A 1 98 ? -16.607 -3.846 -3.422 1.00 90.25 98 TRP A C 1
ATOM 675 O O . TRP A 1 98 ? -16.346 -5.003 -3.757 1.00 90.25 98 TRP A O 1
ATOM 685 N N . ALA A 1 99 ? -17.369 -3.576 -2.355 1.00 92.50 99 ALA A N 1
ATOM 686 C CA . ALA A 1 99 ? -17.990 -4.622 -1.544 1.00 92.50 99 ALA A CA 1
ATOM 687 C C . ALA A 1 99 ? -18.918 -5.515 -2.382 1.00 92.50 99 ALA A C 1
ATOM 689 O O . ALA A 1 99 ? -18.841 -6.743 -2.303 1.00 92.50 99 ALA A O 1
ATOM 690 N N . ALA A 1 100 ? -19.756 -4.905 -3.226 1.00 91.00 100 ALA A N 1
ATOM 691 C CA . ALA A 1 100 ? -20.647 -5.627 -4.127 1.00 91.00 100 ALA A CA 1
ATOM 692 C C . ALA A 1 100 ? -19.871 -6.469 -5.155 1.00 91.00 100 ALA A C 1
ATOM 694 O O . ALA A 1 100 ? -20.218 -7.627 -5.384 1.00 91.00 100 ALA A O 1
ATOM 695 N N . ALA A 1 101 ? -18.791 -5.927 -5.727 1.00 87.81 101 ALA A N 1
ATOM 696 C CA . ALA A 1 101 ? -17.939 -6.646 -6.672 1.00 87.81 101 ALA A CA 1
ATOM 697 C C . ALA A 1 101 ? -17.247 -7.865 -6.031 1.00 87.81 101 ALA A C 1
ATOM 699 O O . ALA A 1 101 ? -17.139 -8.919 -6.660 1.00 87.81 101 ALA A O 1
ATOM 700 N N . ARG A 1 102 ? -16.822 -7.761 -4.764 1.00 88.81 102 ARG A N 1
ATOM 701 C CA . ARG A 1 102 ? -16.156 -8.855 -4.038 1.00 88.81 102 ARG A CA 1
ATOM 702 C C . ARG A 1 102 ? -17.113 -9.966 -3.593 1.00 88.81 102 ARG A C 1
ATOM 704 O O . ARG A 1 102 ? -16.665 -11.103 -3.452 1.00 88.81 102 ARG A O 1
ATOM 711 N N . ALA A 1 103 ? -18.404 -9.675 -3.412 1.00 85.81 103 ALA A N 1
ATOM 712 C CA . ALA A 1 103 ? -19.397 -10.615 -2.875 1.00 85.81 103 ALA A CA 1
ATOM 713 C C . ALA A 1 103 ? -19.569 -11.908 -3.702 1.00 85.81 103 ALA A C 1
ATOM 715 O O . ALA A 1 103 ? -20.025 -12.921 -3.173 1.00 85.81 103 ALA A O 1
ATOM 716 N N . GLY A 1 104 ? -19.200 -11.893 -4.989 1.00 80.50 104 GLY A N 1
ATOM 717 C CA . GLY A 1 104 ? -19.240 -13.068 -5.870 1.00 80.50 104 GLY A CA 1
ATOM 718 C C . GLY A 1 104 ? -17.923 -13.845 -5.977 1.00 80.50 104 GLY A C 1
ATOM 719 O O . GLY A 1 104 ? -17.874 -14.864 -6.665 1.00 80.50 104 GLY A O 1
ATOM 720 N N . LEU A 1 105 ? -16.850 -13.371 -5.341 1.00 84.25 105 LEU A N 1
ATOM 721 C CA . LEU A 1 105 ? -15.516 -13.954 -5.451 1.00 84.25 105 LEU A CA 1
ATOM 722 C C . LEU A 1 105 ? -15.213 -14.819 -4.228 1.00 84.25 105 LEU A C 1
ATOM 724 O O . LEU A 1 105 ? -15.564 -14.464 -3.108 1.00 84.25 105 LEU A O 1
ATOM 728 N N . LYS A 1 106 ? -14.511 -15.933 -4.442 1.00 81.75 106 LYS A N 1
ATOM 729 C CA . LYS A 1 106 ? -13.871 -16.701 -3.368 1.00 81.75 106 LYS A CA 1
ATOM 730 C C . LYS A 1 106 ? -12.371 -16.524 -3.481 1.00 81.75 106 LYS A C 1
ATOM 732 O O . LYS A 1 106 ? -11.796 -16.892 -4.506 1.00 81.75 106 LYS A O 1
ATOM 737 N N . ILE A 1 107 ? -11.749 -15.993 -2.437 1.00 81.25 107 ILE A N 1
ATOM 738 C CA . ILE A 1 107 ? -10.296 -15.838 -2.390 1.00 81.25 107 ILE A CA 1
ATOM 739 C C . ILE A 1 107 ? -9.709 -17.028 -1.645 1.00 81.25 107 ILE A C 1
ATOM 741 O O . ILE A 1 107 ? -10.012 -17.283 -0.481 1.00 81.25 107 ILE A O 1
ATOM 745 N N . GLY A 1 108 ? -8.923 -17.813 -2.379 1.00 79.88 108 GLY A N 1
ATOM 746 C CA . GLY A 1 108 ? -8.110 -18.875 -1.806 1.00 79.88 108 GLY A CA 1
ATOM 747 C C . GLY A 1 108 ? -6.835 -18.309 -1.179 1.00 79.88 108 GLY A C 1
ATOM 748 O O . GLY A 1 108 ? -6.493 -17.151 -1.420 1.00 79.88 108 GLY A O 1
ATOM 749 N N . PRO A 1 109 ? -6.102 -19.124 -0.407 1.00 78.56 109 PRO A N 1
ATOM 750 C CA . PRO A 1 109 ? -4.815 -18.704 0.122 1.00 78.56 109 PRO A CA 1
ATOM 751 C C . PRO A 1 109 ? -3.852 -18.341 -1.024 1.00 78.56 109 PRO A C 1
ATOM 753 O O . PRO A 1 109 ? -3.885 -18.989 -2.081 1.00 78.56 109 PRO A O 1
ATOM 756 N N . PRO A 1 110 ? -2.980 -17.339 -0.828 1.00 77.75 110 PRO A N 1
ATOM 757 C CA . PRO A 1 110 ? -1.982 -16.981 -1.821 1.00 77.75 110 PRO A CA 1
ATOM 758 C C . PRO A 1 110 ? -1.021 -18.146 -2.067 1.00 77.75 110 PRO A C 1
ATOM 760 O O . PRO A 1 110 ? -0.672 -18.910 -1.164 1.00 77.75 110 PRO A O 1
ATOM 763 N N . LYS A 1 111 ? -0.582 -18.283 -3.320 1.00 85.44 111 LYS A N 1
ATOM 764 C CA . LYS A 1 111 ? 0.478 -19.223 -3.689 1.00 85.44 111 LYS A CA 1
ATOM 765 C C . LYS A 1 111 ? 1.813 -18.609 -3.297 1.00 85.44 111 LYS A C 1
ATOM 767 O O . LYS A 1 111 ? 2.245 -17.645 -3.922 1.00 85.44 111 LYS A O 1
ATOM 772 N N . THR A 1 112 ? 2.439 -19.153 -2.261 1.00 81.06 112 THR A N 1
ATOM 773 C CA . THR A 1 112 ? 3.648 -18.586 -1.647 1.00 81.06 112 THR A CA 1
ATOM 774 C C . THR A 1 112 ? 4.841 -18.499 -2.603 1.00 81.06 112 THR A C 1
ATOM 776 O O . THR A 1 112 ? 5.695 -17.644 -2.420 1.00 81.06 112 THR A O 1
ATOM 779 N N . ASP A 1 113 ? 4.884 -19.326 -3.651 1.00 85.25 113 ASP A N 1
ATOM 780 C CA . ASP A 1 113 ? 5.905 -19.321 -4.709 1.00 85.25 113 ASP A CA 1
ATOM 781 C C . ASP A 1 113 ? 5.628 -18.314 -5.842 1.00 85.25 113 ASP A C 1
ATOM 783 O O . ASP A 1 113 ? 6.397 -18.233 -6.798 1.00 85.25 113 ASP A O 1
ATOM 787 N N . ARG A 1 114 ? 4.514 -17.573 -5.777 1.00 90.38 114 ARG A N 1
ATOM 788 C CA . ARG A 1 114 ? 4.072 -16.635 -6.826 1.00 90.38 114 ARG A CA 1
ATOM 789 C C . ARG A 1 114 ? 3.648 -15.274 -6.285 1.00 90.38 114 ARG A C 1
ATOM 791 O O . ARG A 1 114 ? 2.854 -14.581 -6.920 1.00 90.38 114 ARG A O 1
ATOM 798 N N . VAL A 1 115 ? 4.139 -14.914 -5.106 1.00 91.25 115 VAL A N 1
ATOM 799 C CA . VAL A 1 115 ? 3.847 -13.622 -4.488 1.00 91.25 115 VAL A CA 1
ATOM 800 C C . VAL A 1 115 ? 4.694 -12.542 -5.170 1.00 91.25 115 VAL A C 1
ATOM 802 O O . VAL A 1 115 ? 5.906 -12.727 -5.281 1.00 91.25 115 VAL A O 1
ATOM 805 N N . PRO A 1 116 ? 4.095 -11.443 -5.658 1.00 93.88 116 PRO A N 1
ATOM 806 C CA . PRO A 1 116 ? 4.853 -10.340 -6.228 1.00 93.88 116 PRO A CA 1
ATOM 807 C C . PRO A 1 116 ? 5.642 -9.580 -5.154 1.00 93.88 116 PRO A C 1
ATOM 809 O O . PRO A 1 116 ? 5.249 -9.516 -3.989 1.00 93.88 116 PRO A O 1
ATOM 812 N N . THR A 1 117 ? 6.740 -8.959 -5.570 1.00 94.25 117 THR A N 1
ATOM 813 C CA . THR A 1 117 ? 7.614 -8.147 -4.718 1.00 94.25 117 THR A CA 1
ATOM 814 C C . THR A 1 117 ? 7.358 -6.670 -4.983 1.00 94.25 117 THR A C 1
ATOM 816 O O . THR A 1 117 ? 7.416 -6.233 -6.130 1.00 94.25 117 THR A O 1
ATOM 819 N N . LEU A 1 118 ? 7.074 -5.893 -3.939 1.00 95.12 118 LEU A N 1
ATOM 820 C CA . LEU A 1 118 ? 7.011 -4.435 -4.036 1.00 95.12 118 LEU A CA 1
ATOM 821 C C . LEU A 1 118 ? 8.436 -3.886 -4.153 1.00 95.12 118 LEU A C 1
ATOM 823 O O . LEU A 1 118 ? 9.251 -4.154 -3.278 1.00 95.12 118 LEU A O 1
ATOM 827 N N . GLU A 1 119 ? 8.740 -3.137 -5.212 1.00 94.12 119 GLU A N 1
ATOM 828 C CA . GLU A 1 119 ? 10.103 -2.627 -5.449 1.00 94.12 119 GLU A CA 1
ATOM 829 C C . GLU A 1 119 ? 10.217 -1.116 -5.279 1.00 94.12 119 GLU A C 1
ATOM 831 O O . GLU A 1 119 ? 11.245 -0.613 -4.836 1.00 94.12 119 GLU A O 1
ATOM 836 N N . ALA A 1 120 ? 9.178 -0.370 -5.650 1.00 95.38 120 ALA A N 1
ATOM 837 C CA . ALA A 1 120 ? 9.237 1.084 -5.657 1.00 95.38 120 ALA A CA 1
ATOM 838 C C . ALA A 1 120 ? 7.856 1.711 -5.487 1.00 95.38 120 ALA A C 1
ATOM 840 O O . ALA A 1 120 ? 6.820 1.055 -5.647 1.00 95.38 120 ALA A O 1
ATOM 841 N N . TRP A 1 121 ? 7.853 3.016 -5.247 1.00 96.06 121 TRP A N 1
ATOM 842 C CA . TRP A 1 121 ? 6.658 3.841 -5.272 1.00 96.06 121 TRP A CA 1
ATOM 843 C C . TRP A 1 121 ? 6.922 5.216 -5.879 1.00 96.06 121 TRP A C 1
ATOM 845 O O . TRP A 1 121 ? 8.048 5.690 -5.976 1.00 96.06 121 TRP A O 1
ATOM 855 N N . SER A 1 122 ? 5.853 5.881 -6.286 1.00 95.00 122 SER A N 1
ATOM 856 C CA . SER A 1 122 ? 5.851 7.314 -6.574 1.00 95.00 122 SER A CA 1
ATOM 857 C C . SER A 1 122 ? 4.508 7.889 -6.157 1.00 95.00 122 SER A C 1
ATOM 859 O O . SER A 1 122 ? 3.523 7.153 -6.104 1.00 95.00 122 SER A O 1
ATOM 861 N N . SER A 1 123 ? 4.423 9.191 -5.919 1.00 93.06 123 SER A N 1
ATOM 862 C CA . SER A 1 123 ? 3.143 9.841 -5.651 1.00 93.06 123 SER A CA 1
ATOM 863 C C . SER A 1 123 ? 2.957 11.104 -6.477 1.00 93.06 123 SER A C 1
ATOM 865 O O . SER A 1 123 ? 3.912 11.752 -6.901 1.00 93.06 123 SER A O 1
ATOM 867 N N . THR A 1 124 ? 1.696 11.428 -6.733 1.00 91.50 124 THR A N 1
ATOM 868 C CA . THR A 1 124 ? 1.268 12.710 -7.285 1.00 91.50 124 THR A CA 1
ATOM 869 C C . THR A 1 124 ? 0.309 13.327 -6.273 1.00 91.50 124 THR A C 1
ATOM 871 O O . THR A 1 124 ? -0.838 12.882 -6.193 1.00 91.50 124 THR A O 1
ATOM 874 N N . PRO A 1 125 ? 0.759 14.303 -5.465 1.00 86.62 125 PRO A N 1
ATOM 875 C CA . PRO A 1 125 ? -0.133 15.021 -4.566 1.00 86.62 125 PRO A CA 1
ATOM 876 C C . PRO A 1 125 ? -1.235 15.709 -5.376 1.00 86.62 125 PRO A C 1
ATOM 878 O O . PRO A 1 125 ? -0.941 16.457 -6.309 1.00 86.62 125 PRO A O 1
ATOM 881 N N . GLU A 1 126 ? -2.492 15.455 -5.028 1.00 80.69 126 GLU A N 1
ATOM 882 C CA . GLU A 1 126 ? -3.647 16.165 -5.594 1.00 80.69 126 GLU A CA 1
ATOM 883 C C . GLU A 1 126 ? -4.036 17.342 -4.695 1.00 80.69 126 GLU A C 1
ATOM 885 O O . GLU A 1 126 ? -4.337 18.435 -5.172 1.00 80.69 126 GLU A O 1
ATOM 890 N N . ASP A 1 127 ? -3.929 17.123 -3.385 1.00 81.19 127 ASP A N 1
ATOM 891 C CA . ASP A 1 127 ? -3.872 18.127 -2.337 1.00 81.19 127 ASP A CA 1
ATOM 892 C C . ASP A 1 127 ? -2.615 17.835 -1.494 1.00 81.19 127 ASP A C 1
ATOM 894 O O . ASP A 1 127 ? -2.456 16.703 -1.033 1.00 81.19 127 ASP A O 1
ATOM 898 N N . PRO A 1 128 ? -1.711 18.805 -1.267 1.00 65.50 128 PRO A N 1
ATOM 899 C CA . PRO A 1 128 ? -0.418 18.541 -0.631 1.00 65.50 128 PRO A CA 1
ATOM 900 C C . PRO A 1 128 ? -0.492 17.894 0.759 1.00 65.50 128 PRO A C 1
ATOM 902 O O . PRO A 1 128 ? 0.503 17.335 1.213 1.00 65.50 128 PRO A O 1
ATOM 905 N N . ILE A 1 129 ? -1.636 17.994 1.441 1.00 69.31 129 ILE A N 1
ATOM 906 C CA . ILE A 1 129 ? -1.802 17.582 2.836 1.00 69.31 129 ILE A CA 1
ATOM 907 C C . ILE A 1 129 ? -2.849 16.470 2.970 1.00 69.31 129 ILE A C 1
ATOM 909 O O . ILE A 1 129 ? -2.713 15.595 3.824 1.00 69.31 129 ILE A O 1
ATOM 913 N N . GLN A 1 130 ? -3.903 16.499 2.152 1.00 88.38 130 GLN A N 1
ATOM 914 C CA . GLN A 1 130 ? -5.095 15.682 2.389 1.00 88.38 130 GLN A CA 1
ATOM 915 C C . GLN A 1 130 ? -5.335 14.592 1.345 1.00 88.38 130 GLN A C 1
ATOM 917 O O . GLN A 1 130 ? -6.053 13.640 1.645 1.00 88.38 130 GLN A O 1
ATOM 922 N N . GLN A 1 131 ? -4.808 14.710 0.121 1.00 93.69 131 GLN A N 1
ATOM 923 C CA . GLN A 1 131 ? -5.125 13.774 -0.966 1.00 93.69 131 GLN A CA 1
ATOM 924 C C . GLN A 1 131 ? -3.928 13.538 -1.877 1.00 93.69 131 GLN A C 1
ATOM 926 O O . GLN A 1 131 ? -3.343 14.467 -2.427 1.00 93.69 131 GLN A O 1
ATOM 931 N N . THR A 1 132 ? -3.574 12.279 -2.091 1.00 94.44 132 THR A N 1
ATOM 932 C CA . THR A 1 132 ? -2.443 11.939 -2.949 1.00 94.44 132 THR A CA 1
ATOM 933 C C . THR A 1 132 ? -2.702 10.657 -3.710 1.00 94.44 132 THR A C 1
ATOM 935 O O . THR A 1 132 ? -3.199 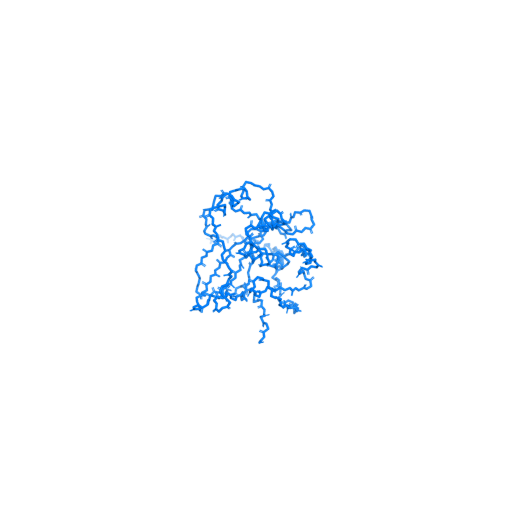9.673 -3.159 1.00 94.44 132 THR A O 1
ATOM 938 N N . GLN A 1 133 ? -2.345 10.659 -4.989 1.00 95.31 133 GLN A N 1
ATOM 939 C CA . GLN A 1 133 ? -2.365 9.458 -5.801 1.00 95.31 133 GLN A CA 1
ATOM 940 C C . GLN A 1 133 ? -1.021 8.747 -5.649 1.00 95.31 133 GLN A C 1
ATOM 942 O O . GLN A 1 133 ? 0.011 9.242 -6.104 1.00 95.31 133 GLN A O 1
ATOM 947 N N . VAL A 1 134 ? -1.026 7.575 -5.025 1.00 96.31 134 VAL A N 1
ATOM 948 C CA . VAL A 1 134 ? 0.144 6.706 -4.892 1.00 96.31 134 VAL A CA 1
ATOM 949 C C . VAL A 1 134 ? 0.174 5.704 -6.043 1.00 96.31 134 VAL A C 1
ATOM 951 O O . VAL A 1 134 ? -0.847 5.149 -6.448 1.00 96.31 134 VAL A O 1
ATOM 954 N N . HIS A 1 135 ? 1.372 5.446 -6.549 1.00 97.25 135 HIS A N 1
ATOM 955 C CA . HIS A 1 135 ? 1.674 4.395 -7.507 1.00 97.25 135 HIS A CA 1
ATOM 956 C C . HIS A 1 135 ? 2.660 3.427 -6.861 1.00 97.25 135 HIS A C 1
ATOM 958 O O . HIS A 1 135 ? 3.744 3.841 -6.460 1.00 97.25 135 HIS A O 1
ATOM 964 N N . LEU A 1 136 ? 2.283 2.157 -6.764 1.00 97.56 136 LEU A N 1
ATOM 965 C CA . LEU A 1 136 ? 3.111 1.069 -6.251 1.00 97.56 136 LEU A CA 1
ATOM 966 C C . LEU A 1 136 ? 3.596 0.217 -7.420 1.00 97.56 136 LEU A C 1
ATOM 968 O O . LEU A 1 136 ? 2.794 -0.175 -8.271 1.00 97.56 136 LEU A O 1
ATOM 972 N N . TYR A 1 137 ? 4.888 -0.088 -7.462 1.00 97.56 137 TYR A N 1
ATOM 973 C CA . TYR A 1 137 ? 5.488 -0.877 -8.534 1.00 97.56 137 TYR A CA 1
ATOM 974 C C . TYR A 1 137 ? 5.859 -2.263 -8.021 1.00 97.56 137 TYR A C 1
ATOM 976 O O . TYR A 1 137 ? 6.714 -2.411 -7.148 1.00 97.56 137 TYR A O 1
ATOM 984 N N . TRP A 1 138 ? 5.199 -3.273 -8.578 1.00 97.00 138 TRP A N 1
ATOM 985 C CA . TRP A 1 138 ? 5.309 -4.663 -8.157 1.00 97.00 138 TRP A CA 1
ATOM 986 C C . TRP A 1 138 ? 5.974 -5.510 -9.238 1.00 97.00 138 TRP A C 1
ATOM 988 O O . TRP A 1 138 ? 5.449 -5.615 -10.354 1.00 97.00 138 TRP A O 1
ATOM 998 N N . ARG A 1 139 ? 7.081 -6.171 -8.893 1.00 97.06 139 ARG A N 1
ATOM 999 C CA . ARG A 1 139 ? 7.650 -7.245 -9.705 1.00 97.06 139 ARG A CA 1
ATOM 1000 C C . ARG A 1 139 ? 6.825 -8.507 -9.512 1.00 97.06 139 ARG A C 1
ATOM 1002 O O . ARG A 1 139 ? 6.705 -9.032 -8.410 1.00 97.06 139 ARG A O 1
ATOM 1009 N N . GLN A 1 140 ? 6.265 -9.001 -10.602 1.00 95.94 140 GLN A N 1
ATOM 1010 C CA . GLN A 1 140 ? 5.500 -10.236 -10.647 1.00 95.94 140 GLN A CA 1
ATOM 1011 C C . GLN A 1 140 ? 6.423 -11.457 -10.641 1.00 95.94 140 GLN A C 1
ATOM 1013 O O . GLN A 1 140 ? 7.609 -11.369 -10.964 1.00 95.94 140 GLN A O 1
ATOM 1018 N N . TYR A 1 141 ? 5.868 -12.625 -10.315 1.00 94.44 141 TYR A N 1
ATOM 1019 C CA . TYR A 1 141 ? 6.635 -13.874 -10.220 1.00 94.44 141 TYR A CA 1
ATOM 1020 C C . TYR A 1 141 ? 7.307 -14.292 -11.543 1.00 94.44 141 TYR A C 1
ATOM 1022 O O . TYR A 1 141 ? 8.292 -15.024 -11.535 1.00 94.44 141 TYR A O 1
ATOM 1030 N N . ASP A 1 142 ? 6.763 -13.860 -12.685 1.00 95.38 142 ASP A N 1
ATOM 1031 C CA . ASP A 1 142 ? 7.312 -14.114 -14.021 1.00 95.38 142 ASP A CA 1
ATOM 1032 C C . ASP A 1 142 ? 8.342 -13.055 -14.457 1.00 95.38 142 ASP A C 1
ATOM 1034 O O . ASP A 1 142 ? 8.830 -13.082 -15.586 1.00 95.38 142 ASP A O 1
ATOM 1038 N N . GLY A 1 143 ? 8.680 -12.127 -13.558 1.00 95.56 143 GLY A N 1
ATOM 1039 C CA . GLY A 1 143 ? 9.618 -11.035 -13.781 1.00 95.56 143 GLY A CA 1
ATOM 1040 C C . GLY A 1 143 ? 9.009 -9.800 -14.445 1.00 95.56 143 GLY A C 1
ATOM 1041 O O . GLY A 1 143 ? 9.711 -8.793 -14.553 1.00 95.56 143 GLY A O 1
ATOM 1042 N N . SER A 1 144 ? 7.737 -9.843 -14.866 1.00 97.50 144 SER A N 1
ATOM 1043 C CA . SER A 1 144 ? 7.040 -8.666 -15.392 1.00 97.50 144 SER A CA 1
ATOM 1044 C C . SER A 1 144 ? 6.799 -7.621 -14.298 1.00 97.50 144 SER A C 1
ATOM 1046 O O . SER A 1 144 ? 6.812 -7.931 -13.108 1.00 97.50 144 SER A O 1
ATOM 1048 N N . MET A 1 145 ? 6.602 -6.361 -14.690 1.00 97.94 145 MET A N 1
ATOM 1049 C CA . MET A 1 145 ? 6.374 -5.257 -13.759 1.00 97.94 145 MET A CA 1
ATOM 1050 C C . MET A 1 145 ? 4.954 -4.712 -13.916 1.00 97.94 145 MET A C 1
ATOM 1052 O O . MET A 1 145 ? 4.448 -4.541 -15.029 1.00 97.94 145 MET A O 1
ATOM 1056 N N . THR A 1 146 ? 4.308 -4.403 -12.796 1.00 98.00 146 THR A N 1
ATOM 1057 C CA . THR A 1 146 ? 2.994 -3.751 -12.782 1.00 98.00 146 THR A CA 1
ATOM 1058 C C . THR A 1 146 ? 3.009 -2.510 -11.915 1.00 98.00 146 THR A C 1
ATOM 1060 O O . THR A 1 146 ? 3.575 -2.522 -10.828 1.00 98.00 146 THR A O 1
ATOM 1063 N N . GLU A 1 147 ? 2.307 -1.477 -12.359 1.00 97.81 147 GLU A N 1
ATOM 1064 C CA . GLU A 1 147 ? 1.961 -0.322 -11.543 1.00 97.81 147 GLU A CA 1
ATOM 1065 C C . GLU A 1 147 ? 0.537 -0.491 -11.005 1.00 97.81 147 GLU A C 1
ATOM 1067 O O . GLU A 1 147 ? -0.406 -0.666 -11.783 1.00 97.81 147 GLU A O 1
ATOM 1072 N N . GLN A 1 148 ? 0.388 -0.397 -9.687 1.00 97.31 148 GLN A N 1
ATOM 1073 C CA . GLN A 1 148 ? -0.885 -0.327 -8.985 1.00 97.31 148 GLN A CA 1
ATOM 1074 C C . GLN A 1 148 ? -1.116 1.104 -8.497 1.00 97.31 148 GLN A C 1
ATOM 1076 O O . GLN A 1 148 ? -0.323 1.645 -7.730 1.00 97.31 148 GLN A O 1
ATOM 1081 N N . ARG A 1 149 ? -2.206 1.717 -8.940 1.00 96.31 149 ARG A N 1
ATOM 1082 C CA . ARG A 1 149 ? -2.639 3.050 -8.531 1.00 96.31 149 ARG A CA 1
ATOM 1083 C C . ARG A 1 149 ? -3.527 2.947 -7.294 1.00 96.31 149 ARG A C 1
ATOM 1085 O O . ARG A 1 149 ? -4.324 2.018 -7.174 1.00 96.31 149 ARG A O 1
ATOM 1092 N N . ARG A 1 150 ? -3.365 3.890 -6.368 1.00 96.50 150 ARG A N 1
ATOM 1093 C CA . ARG A 1 150 ? -4.157 4.019 -5.144 1.00 96.50 150 ARG A CA 1
ATOM 1094 C C . ARG A 1 150 ? -4.400 5.489 -4.837 1.00 96.50 150 ARG A C 1
ATOM 1096 O O . ARG A 1 150 ? -3.451 6.235 -4.619 1.00 96.50 150 ARG A O 1
ATOM 1103 N N . GLN A 1 151 ? -5.666 5.893 -4.806 1.00 95.94 151 GLN A N 1
ATOM 1104 C CA . GLN A 1 151 ? -6.043 7.216 -4.326 1.00 95.94 151 GLN A CA 1
ATOM 1105 C C . GLN A 1 151 ? -6.104 7.190 -2.798 1.00 95.94 151 GLN A C 1
ATOM 1107 O O . GLN A 1 151 ? -6.898 6.446 -2.218 1.00 95.94 151 GLN A O 1
ATOM 1112 N N . MET A 1 152 ? -5.262 7.991 -2.155 1.00 97.06 152 MET A N 1
ATOM 1113 C CA . MET A 1 152 ? -5.180 8.101 -0.703 1.00 97.06 152 MET A CA 1
ATOM 1114 C C . MET A 1 152 ? -5.807 9.416 -0.253 1.00 97.06 152 MET A C 1
ATOM 1116 O O . MET A 1 152 ? -5.544 10.469 -0.832 1.00 97.06 152 MET A O 1
ATOM 1120 N N . MET A 1 153 ? -6.608 9.357 0.803 1.00 96.56 153 MET A N 1
ATOM 1121 C CA . MET A 1 153 ? -7.223 10.507 1.452 1.00 96.56 153 MET A CA 1
ATOM 1122 C C . MET A 1 153 ? -6.923 10.450 2.943 1.00 96.56 153 MET A C 1
ATOM 1124 O O . MET A 1 153 ? -7.188 9.439 3.590 1.00 96.56 153 MET A O 1
ATOM 1128 N N . TRP A 1 154 ? -6.384 11.529 3.492 1.00 96.44 154 TRP A N 1
ATOM 1129 C CA . TRP A 1 154 ? -6.257 11.679 4.930 1.00 96.44 154 TRP A CA 1
ATOM 1130 C C . TRP A 1 154 ? -7.644 11.937 5.520 1.00 96.44 154 TRP A C 1
ATOM 1132 O O . TRP A 1 154 ? -8.363 12.838 5.080 1.00 96.44 154 TRP A O 1
ATOM 1142 N N . ASN A 1 155 ? -8.059 11.115 6.481 1.00 93.19 155 ASN A N 1
ATOM 1143 C CA . ASN A 1 155 ? -9.390 11.184 7.068 1.00 93.19 155 ASN A CA 1
ATOM 1144 C C . ASN A 1 155 ? -9.312 11.050 8.590 1.00 93.19 155 ASN A C 1
ATOM 1146 O O . ASN A 1 155 ? -9.085 9.966 9.130 1.00 93.19 155 ASN A O 1
ATOM 1150 N N . GLY A 1 156 ? -9.527 12.174 9.275 1.00 89.62 156 GLY A N 1
ATOM 1151 C CA . GLY A 1 156 ? -9.369 12.272 10.720 1.00 89.62 156 GLY A CA 1
ATOM 1152 C C . GLY A 1 156 ? -7.897 12.192 11.107 1.00 89.62 156 GLY A C 1
ATOM 1153 O O . GLY A 1 156 ? -7.194 13.199 11.061 1.00 89.62 156 GLY A O 1
ATOM 1154 N N . GLU A 1 157 ? -7.459 10.994 11.480 1.00 92.06 157 GLU A N 1
ATOM 1155 C CA . GLU A 1 157 ? -6.156 10.739 12.106 1.00 92.06 157 GLU A CA 1
ATOM 1156 C C . GLU A 1 157 ? -5.251 9.816 11.279 1.00 92.06 157 GLU A C 1
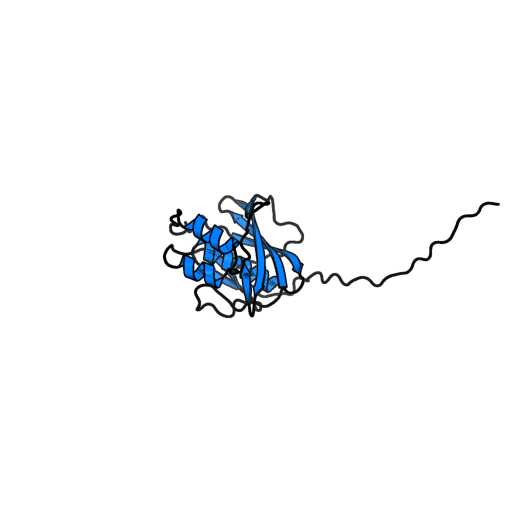ATOM 1158 O O . GLU A 1 157 ? -4.128 9.554 11.696 1.00 92.06 157 GLU A O 1
ATOM 1163 N N . ASP A 1 158 ? -5.721 9.304 10.136 1.00 96.88 158 ASP A N 1
ATOM 1164 C CA . ASP A 1 158 ? -4.955 8.346 9.336 1.00 96.88 158 ASP A CA 1
ATOM 1165 C C . ASP A 1 158 ? -5.312 8.420 7.843 1.00 96.88 158 ASP A C 1
ATOM 1167 O O . ASP A 1 158 ? -6.325 9.007 7.437 1.00 96.88 158 ASP A O 1
ATOM 1171 N N . TRP A 1 159 ? -4.498 7.773 7.014 1.00 97.81 159 TRP A N 1
ATOM 1172 C CA . TRP A 1 159 ? -4.789 7.571 5.602 1.00 97.81 159 TRP A CA 1
ATOM 1173 C C . TRP A 1 159 ? -5.933 6.571 5.396 1.00 97.81 159 TRP A C 1
ATOM 1175 O O . TRP A 1 159 ? -6.130 5.603 6.134 1.00 97.81 159 TRP A O 1
ATOM 1185 N N . ARG A 1 160 ? -6.701 6.790 4.330 1.00 97.94 160 ARG A N 1
ATOM 1186 C CA . ARG A 1 160 ? -7.737 5.887 3.828 1.00 97.94 160 ARG A CA 1
ATOM 1187 C C . ARG A 1 160 ? -7.653 5.795 2.312 1.00 97.94 160 ARG A C 1
ATOM 1189 O O . ARG A 1 160 ? -7.341 6.768 1.632 1.00 97.94 160 ARG A O 1
ATOM 1196 N N . LEU A 1 161 ? -7.977 4.626 1.778 1.00 96.81 161 LEU A N 1
ATOM 1197 C CA . LEU A 1 161 ? -8.168 4.406 0.353 1.00 96.81 161 LEU A CA 1
ATOM 1198 C C . LEU A 1 161 ? -9.505 4.985 -0.095 1.00 96.81 161 LEU A C 1
ATOM 1200 O O . LEU A 1 161 ? -10.566 4.583 0.389 1.00 96.81 161 LEU A O 1
ATOM 1204 N N . GLN A 1 162 ? -9.455 5.875 -1.076 1.00 95.31 162 GLN A N 1
ATOM 1205 C CA . GLN A 1 162 ? -10.628 6.241 -1.846 1.00 95.31 162 GLN A CA 1
ATOM 1206 C C . GLN A 1 162 ? -10.753 5.274 -3.024 1.00 95.31 162 GLN A C 1
ATOM 1208 O O . GLN A 1 162 ? -9.958 5.294 -3.963 1.00 95.31 162 GLN A O 1
ATOM 1213 N N . LEU A 1 163 ? -11.739 4.382 -2.955 1.00 93.44 163 LEU A N 1
ATOM 1214 C CA . LEU A 1 163 ? -11.966 3.401 -4.009 1.00 93.44 163 LEU A CA 1
ATOM 1215 C C . LEU A 1 163 ? -12.662 4.052 -5.215 1.00 93.44 163 LEU A C 1
ATOM 1217 O O . LEU A 1 163 ? -13.462 4.977 -5.055 1.00 93.44 163 LEU A O 1
ATOM 1221 N N . PRO A 1 164 ? -12.387 3.587 -6.444 1.00 88.06 164 PRO A N 1
ATOM 1222 C CA . PRO A 1 164 ? -12.928 4.216 -7.637 1.00 88.06 164 PRO A CA 1
ATOM 1223 C C . PRO A 1 164 ? -14.448 4.035 -7.732 1.00 88.06 164 PRO A C 1
ATOM 1225 O O . PRO A 1 164 ? -14.972 2.924 -7.726 1.00 88.06 164 PRO A O 1
ATOM 1228 N N . HIS A 1 165 ? -15.152 5.150 -7.917 1.00 84.25 165 HIS A N 1
ATOM 1229 C CA . HIS A 1 165 ? -16.595 5.194 -8.176 1.00 84.25 165 HIS A CA 1
ATOM 1230 C C . HIS A 1 165 ? -16.960 4.730 -9.595 1.00 84.25 165 HIS A C 1
ATOM 1232 O O . HIS A 1 165 ? -18.020 4.162 -9.843 1.00 84.25 165 HIS A O 1
ATOM 1238 N N . SER A 1 166 ? -16.100 5.042 -10.563 1.00 74.25 166 SER A N 1
ATOM 1239 C CA . SER A 1 166 ? -16.253 4.722 -11.986 1.00 74.25 166 SER A CA 1
ATOM 1240 C C . SER A 1 166 ? -14.876 4.832 -12.640 1.00 74.25 166 SER A C 1
ATOM 1242 O O . SER A 1 166 ? -14.518 5.913 -13.115 1.00 74.25 166 SER A O 1
ATOM 1244 N N . PRO A 1 167 ? -14.060 3.764 -12.617 1.00 66.12 167 PRO A N 1
ATOM 1245 C CA . PRO A 1 167 ? -12.675 3.845 -13.057 1.00 66.12 167 PRO A CA 1
ATOM 1246 C C . PRO A 1 167 ? -12.618 4.175 -14.553 1.00 66.12 167 PRO A C 1
ATOM 1248 O O . PRO A 1 167 ? -12.954 3.357 -15.404 1.00 66.12 167 PRO A O 1
ATOM 1251 N N . GLN A 1 168 ? -12.196 5.397 -14.880 1.00 69.12 168 GLN A N 1
ATOM 1252 C CA . GLN A 1 168 ? -11.860 5.802 -16.253 1.00 69.12 168 GLN A CA 1
ATOM 1253 C C . GLN A 1 168 ? -10.444 5.343 -16.641 1.00 69.12 168 GLN A C 1
ATOM 1255 O O . GLN A 1 168 ? -10.047 5.414 -17.800 1.00 69.12 168 GLN A O 1
ATOM 1260 N N . SER A 1 169 ? -9.660 4.893 -15.661 1.00 71.06 169 SER A N 1
ATOM 1261 C CA . SER A 1 169 ? -8.313 4.357 -15.817 1.00 71.06 169 SER A CA 1
ATOM 1262 C C . SER A 1 169 ? -8.187 3.056 -15.031 1.00 71.06 169 SER A C 1
ATOM 1264 O O . SER A 1 169 ? -8.833 2.917 -13.993 1.00 71.06 169 SER A O 1
ATOM 1266 N N . PRO A 1 170 ? -7.360 2.107 -15.495 1.00 75.25 170 PRO A N 1
ATOM 1267 C CA . PRO A 1 170 ? -7.117 0.883 -14.750 1.00 75.25 170 PRO A CA 1
ATOM 1268 C C . PRO A 1 170 ? -6.335 1.177 -13.462 1.00 75.25 170 PRO A C 1
ATOM 1270 O O . PRO A 1 170 ? -5.318 1.872 -13.496 1.00 75.25 170 PRO A O 1
ATOM 1273 N N . GLU A 1 171 ? -6.782 0.587 -12.351 1.00 89.94 171 GLU A N 1
ATOM 1274 C CA . GLU A 1 171 ? -6.075 0.618 -11.060 1.00 89.94 171 GLU A CA 1
ATOM 1275 C C . GLU A 1 171 ? -4.797 -0.231 -11.071 1.00 89.94 171 GLU A C 1
ATOM 1277 O O . GLU A 1 171 ? -3.912 -0.026 -10.253 1.00 89.94 171 GLU A O 1
ATOM 1282 N N . LEU A 1 172 ? -4.676 -1.183 -12.000 1.00 93.94 172 LEU A N 1
ATOM 1283 C CA . LEU A 1 172 ? -3.492 -2.021 -12.178 1.00 93.94 172 LEU A CA 1
ATOM 1284 C C . LEU A 1 172 ? -3.147 -2.092 -13.666 1.00 93.94 172 LEU A C 1
ATOM 1286 O O . LEU A 1 172 ? -4.004 -2.435 -14.483 1.00 93.94 172 LEU A O 1
ATOM 1290 N N . ARG A 1 173 ? -1.900 -1.790 -14.035 1.00 95.81 173 ARG A N 1
ATOM 1291 C CA . ARG A 1 173 ? -1.429 -1.911 -15.424 1.00 95.81 173 ARG A CA 1
ATOM 1292 C C . ARG A 1 173 ? -0.015 -2.465 -15.512 1.00 95.81 173 ARG A C 1
ATOM 1294 O O . ARG A 1 173 ? 0.803 -2.221 -14.632 1.00 95.81 173 ARG A O 1
ATOM 1301 N N . ALA A 1 174 ? 0.284 -3.161 -16.604 1.00 97.38 174 ALA A N 1
ATOM 1302 C CA . ALA A 1 174 ? 1.649 -3.567 -16.919 1.00 97.38 174 ALA A CA 1
ATOM 1303 C C . ALA A 1 174 ? 2.503 -2.343 -17.289 1.00 97.38 174 ALA A C 1
ATOM 1305 O O . ALA A 1 174 ? 2.045 -1.448 -18.006 1.00 97.38 174 ALA A O 1
ATOM 1306 N N . VAL A 1 175 ? 3.746 -2.327 -16.819 1.00 97.50 175 VAL A N 1
ATOM 1307 C CA . VAL A 1 175 ? 4.772 -1.336 -17.168 1.00 97.50 175 VAL A CA 1
ATOM 1308 C C . VAL A 1 175 ? 6.089 -2.062 -17.446 1.00 97.50 175 VAL A C 1
ATOM 1310 O O . VAL A 1 175 ? 6.248 -3.221 -17.079 1.00 97.50 175 VAL A O 1
ATOM 1313 N N . GLN A 1 176 ? 7.033 -1.413 -18.127 1.00 97.12 176 GLN A N 1
ATOM 1314 C CA . GLN A 1 176 ? 8.339 -2.032 -18.403 1.00 97.12 176 GLN A CA 1
ATOM 1315 C C . GLN A 1 176 ? 9.274 -1.965 -17.189 1.00 97.12 176 GLN A C 1
ATOM 1317 O O . GLN A 1 176 ? 10.006 -2.909 -16.910 1.00 97.12 176 GLN A O 1
ATOM 1322 N N . ALA A 1 177 ? 9.232 -0.849 -16.466 1.00 95.38 177 ALA A N 1
ATOM 1323 C CA . ALA A 1 177 ? 10.000 -0.584 -15.258 1.00 95.38 177 ALA A CA 1
ATOM 1324 C C . ALA A 1 177 ? 9.305 0.534 -14.456 1.00 95.38 177 ALA A C 1
ATOM 1326 O O . ALA A 1 177 ? 8.481 1.256 -15.037 1.00 95.38 177 ALA A O 1
ATOM 1327 N N . PRO A 1 178 ? 9.627 0.707 -13.160 1.00 94.62 178 PRO A N 1
ATOM 1328 C CA . PRO A 1 178 ? 9.321 1.945 -12.451 1.00 94.62 178 PRO A CA 1
ATOM 1329 C C . PRO A 1 178 ? 9.917 3.146 -13.208 1.00 94.62 178 PRO A C 1
ATOM 1331 O O . PRO A 1 178 ? 10.990 3.017 -13.805 1.00 94.62 178 PRO A O 1
ATOM 1334 N N . PRO A 1 179 ? 9.242 4.305 -13.233 1.00 94.31 179 PRO A N 1
ATOM 1335 C CA . PRO A 1 179 ? 9.799 5.504 -13.839 1.00 94.31 179 PRO A CA 1
ATOM 1336 C C . PRO A 1 179 ? 11.007 6.001 -13.030 1.00 94.31 179 PRO A C 1
ATOM 1338 O O . PRO A 1 179 ? 11.116 5.714 -11.842 1.00 94.31 179 PRO A O 1
ATOM 1341 N N . GLU A 1 180 ? 11.900 6.776 -13.651 1.00 91.69 180 GLU A N 1
ATOM 1342 C CA . GLU A 1 180 ? 13.162 7.214 -13.022 1.00 91.69 180 GLU A CA 1
ATOM 1343 C C . GLU A 1 180 ? 12.958 8.006 -11.723 1.00 91.69 180 GLU A C 1
ATOM 1345 O O . GLU A 1 180 ? 13.790 7.947 -10.825 1.00 91.69 180 GLU A O 1
ATOM 1350 N N . GLN A 1 181 ? 11.842 8.728 -11.609 1.00 89.25 181 GLN A N 1
ATOM 1351 C CA . GLN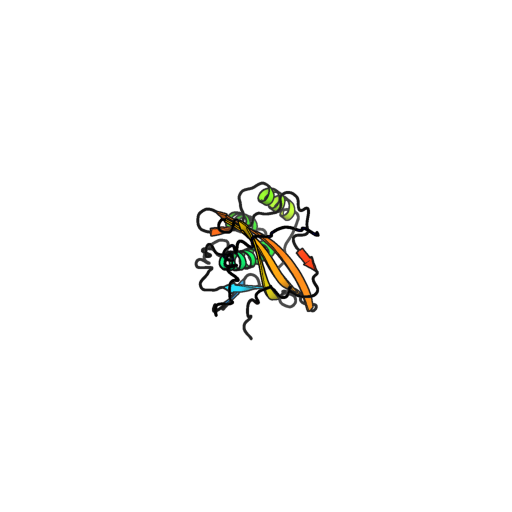 A 1 181 ? 11.478 9.479 -10.408 1.00 89.25 181 GLN A CA 1
ATOM 1352 C C . GLN A 1 181 ? 10.841 8.632 -9.294 1.00 89.25 181 GLN A C 1
ATOM 1354 O O . GLN A 1 181 ? 10.469 9.188 -8.262 1.00 89.25 181 GLN A O 1
ATOM 1359 N N . ALA A 1 182 ? 10.626 7.330 -9.504 1.00 93.00 182 ALA A N 1
ATOM 1360 C CA . ALA A 1 182 ? 10.115 6.457 -8.456 1.00 93.00 182 ALA A CA 1
ATOM 1361 C C . ALA A 1 182 ? 11.192 6.207 -7.397 1.00 93.00 182 ALA A C 1
ATOM 1363 O O . ALA A 1 182 ? 12.361 5.980 -7.704 1.00 93.00 182 ALA A O 1
ATOM 1364 N N . THR A 1 183 ? 10.773 6.217 -6.141 1.00 91.94 183 THR A N 1
ATOM 1365 C CA . THR A 1 183 ? 11.618 5.926 -4.991 1.00 91.94 183 THR A CA 1
ATOM 1366 C C . THR A 1 183 ? 11.581 4.422 -4.718 1.00 91.94 183 THR A C 1
ATOM 1368 O O . THR A 1 183 ? 10.488 3.876 -4.526 1.00 91.94 183 THR A O 1
ATOM 1371 N N . PRO A 1 184 ? 12.730 3.727 -4.693 1.00 90.25 184 PRO A N 1
ATOM 1372 C CA . PRO A 1 184 ? 12.784 2.342 -4.245 1.00 90.25 184 PRO A CA 1
ATOM 1373 C C . PRO A 1 184 ? 12.283 2.216 -2.804 1.00 90.25 184 PRO A C 1
ATOM 1375 O O . PRO A 1 184 ? 12.582 3.056 -1.956 1.00 90.25 184 PRO A O 1
ATOM 1378 N N . PHE A 1 185 ? 11.547 1.150 -2.509 1.00 82.56 185 PHE A N 1
ATOM 1379 C CA . PHE A 1 185 ? 11.539 0.630 -1.148 1.00 82.56 185 PHE A CA 1
ATOM 1380 C C . PHE A 1 185 ? 12.732 -0.311 -1.097 1.00 82.56 185 PHE A C 1
ATOM 1382 O O . PHE A 1 185 ? 12.615 -1.394 -1.652 1.00 82.56 185 PHE A O 1
ATOM 1389 N N . ASP A 1 186 ? 13.878 0.083 -0.538 1.00 63.56 186 ASP A N 1
ATOM 1390 C CA . ASP A 1 186 ? 15.031 -0.827 -0.477 1.00 63.56 186 ASP A CA 1
ATOM 1391 C C . ASP A 1 186 ? 14.612 -2.126 0.247 1.00 63.56 186 ASP A C 1
ATOM 1393 O O . ASP A 1 186 ? 14.321 -2.095 1.452 1.00 63.56 186 ASP A O 1
ATOM 1397 N N . PRO A 1 187 ? 14.487 -3.269 -0.460 1.00 51.59 187 PRO A N 1
ATOM 1398 C CA . PRO A 1 187 ? 14.101 -4.521 0.167 1.00 51.59 187 PRO A CA 1
ATOM 1399 C C . PRO A 1 187 ? 15.307 -5.103 0.917 1.00 51.59 187 PRO A C 1
ATOM 1401 O O . PRO A 1 187 ? 16.450 -4.849 0.525 1.00 51.59 187 PRO A O 1
ATOM 1404 N N . PRO A 1 188 ? 15.110 -5.886 1.996 1.00 44.66 188 PRO A N 1
ATOM 1405 C CA . PRO A 1 188 ? 16.215 -6.581 2.632 1.00 44.66 188 PRO A CA 1
ATOM 1406 C C . PRO A 1 188 ? 16.845 -7.526 1.608 1.00 44.66 188 PRO A C 1
ATOM 1408 O O . PRO A 1 188 ? 16.135 -8.195 0.853 1.00 44.66 188 PRO A O 1
ATOM 1411 N N . ALA A 1 189 ? 18.177 -7.534 1.587 1.00 44.44 189 ALA A N 1
ATOM 1412 C CA . ALA A 1 189 ? 18.981 -8.449 0.783 1.00 44.44 189 ALA A CA 1
ATOM 1413 C C . ALA A 1 189 ? 18.686 -9.926 1.091 1.00 44.44 189 ALA A C 1
ATOM 1415 O O . ALA A 1 189 ? 18.374 -10.243 2.264 1.00 44.44 189 ALA A O 1
#